Protein AF-A0A084XZZ7-F1 (afdb_monomer_lite)

pLDDT: mean 85.37, std 9.81, range [54.22, 97.06]

Secondary structure (DSSP, 8-state):
-HHHHHHHHHHHHHHHHGGGSTTHHHHHHHHHHHHHHHHHHHHHHHHTTSTT----HHHHHHHHHHHHHHHHHHHHHHHHHHHHHHHHHHHHB---TTHHHHHHHHHHHHHHTT-SSSPTT-----TTTTTPPPSS---HHHHHHHHHHHHHHHHHHHHHHHHHHB-TTS-HHHHHHHHHHHHHHHHHHHHHHHT-GGGTTTT--HHHHHHHHHHHHHHHHHTTS-HHHHHHHHHHHHHHHHHHHHHSPPPHHHHHHHHHHHTSS-HHHHHHHHHHHHHHHHHHHHHHHHHHT--

Foldseek 3Di:
DVLLQVQLQQLQVQLQVCQPPPVGNVVSNVVLLVVQLVVQVVVLVVCVVPPPDDRDVVSSVSSSNSSNNNSVCNSPCVVVVVVVVVVCLVQWFDPDPPLVLLVVLLVLLLLLLLALLDQQLAFQACCVVVVDDAQDDDDPVVLLQLSLLLLLLSLLLSLLSSVLGTDPNHPSLVVSVVSVVSSLVSNLVSCCPQQHVVCSCVSVDSSNVNSCVNSSVVSVVLSPDDSLSSLVSSLVSLVVSSVSSNNRDGDPVSVVSVVRNVVPPCPPSNVVSRVSRNCSSVSSNVVSVVSSVVD

Organism: NCBI:txid2954382

Radius of gyration: 21.71 Å; chains: 1; bounding box: 49×57×52 Å

InterPro domains:
  IPR006976 VanZ-LLP1 [PF04892] (2-75)

Structure (mmCIF, N/CA/C/O backbone):
data_AF-A0A084XZZ7-F1
#
_entry.id   AF-A0A084XZZ7-F1
#
loop_
_atom_site.group_PDB
_atom_site.id
_atom_site.type_symbol
_atom_site.label_atom_id
_atom_site.label_alt_id
_atom_site.label_comp_id
_atom_site.label_asym_id
_atom_site.label_entity_id
_atom_site.label_seq_id
_atom_site.pdbx_PDB_ins_code
_atom_site.Cartn_x
_atom_site.Cartn_y
_atom_site.Cartn_z
_atom_site.occupancy
_atom_site.B_iso_or_equiv
_atom_site.auth_seq_id
_atom_site.auth_comp_id
_atom_site.auth_asym_id
_atom_site.auth_atom_id
_atom_site.pdbx_PDB_model_num
ATOM 1 N N . MET A 1 1 ? -11.306 22.331 -5.092 1.00 54.22 1 MET A N 1
ATOM 2 C CA . MET A 1 1 ? -12.045 21.048 -4.963 1.00 54.22 1 MET A CA 1
ATOM 3 C C . MET A 1 1 ? -11.208 19.958 -4.294 1.00 54.22 1 MET A C 1
ATOM 5 O O . MET A 1 1 ? -11.654 19.444 -3.278 1.00 54.22 1 MET A O 1
ATOM 9 N N . VAL A 1 2 ? -9.995 19.649 -4.779 1.00 62.75 2 VAL A N 1
ATOM 10 C CA . VAL A 1 2 ? -9.092 18.636 -4.172 1.00 62.75 2 VAL A CA 1
ATOM 11 C C . VAL A 1 2 ? -8.848 18.880 -2.672 1.00 62.75 2 VAL A C 1
ATOM 13 O O . VAL A 1 2 ? -8.987 17.972 -1.859 1.00 62.75 2 VAL A O 1
ATOM 16 N N . ASN A 1 3 ? -8.608 20.139 -2.304 1.00 71.00 3 ASN A N 1
ATOM 17 C CA . ASN A 1 3 ? -8.386 20.590 -0.929 1.00 71.00 3 ASN A CA 1
ATOM 18 C C . ASN A 1 3 ? -9.556 20.302 0.033 1.00 71.00 3 ASN A C 1
ATOM 20 O O . ASN A 1 3 ? -9.339 19.913 1.176 1.00 71.00 3 ASN A O 1
ATOM 24 N N . VAL A 1 4 ? -10.805 20.374 -0.442 1.00 76.12 4 VAL A N 1
ATOM 25 C CA . VAL A 1 4 ? -11.975 20.026 0.384 1.00 76.12 4 VAL A CA 1
ATOM 26 C C . VAL A 1 4 ? -11.928 18.544 0.759 1.00 76.12 4 VAL A C 1
ATOM 28 O O . VAL A 1 4 ? -12.032 18.202 1.933 1.00 76.12 4 VAL A O 1
ATOM 31 N N . VAL A 1 5 ? -11.725 17.663 -0.227 1.00 80.25 5 VAL A N 1
ATOM 32 C CA . VAL A 1 5 ? -11.711 16.204 -0.028 1.00 80.25 5 VAL A CA 1
ATOM 33 C C . VAL A 1 5 ? -10.570 15.781 0.898 1.00 80.25 5 VAL A C 1
ATOM 35 O O . VAL A 1 5 ? -10.777 14.935 1.764 1.00 80.25 5 VAL A O 1
ATOM 38 N N . ALA A 1 6 ? -9.398 16.408 0.770 1.00 77.44 6 ALA A N 1
ATOM 39 C CA . ALA A 1 6 ? -8.239 16.117 1.610 1.00 77.44 6 ALA A CA 1
ATOM 40 C C . ALA A 1 6 ? -8.458 16.470 3.096 1.00 77.44 6 ALA A C 1
ATOM 42 O O . ALA A 1 6 ? -7.965 15.764 3.974 1.00 77.44 6 ALA A O 1
ATOM 43 N N . TYR A 1 7 ? -9.226 17.525 3.392 1.00 83.06 7 TYR A N 1
ATOM 44 C CA . TYR A 1 7 ? -9.443 18.004 4.765 1.00 83.06 7 TYR A CA 1
ATOM 45 C C . TYR A 1 7 ? -10.683 17.408 5.456 1.00 83.06 7 TYR A C 1
ATOM 47 O O . TYR A 1 7 ? -10.806 17.504 6.680 1.00 83.06 7 TYR A O 1
ATOM 55 N N . VAL A 1 8 ? -11.581 16.733 4.724 1.00 86.31 8 VAL A N 1
ATOM 56 C CA . VAL A 1 8 ? -12.728 16.011 5.318 1.00 86.31 8 VAL A CA 1
ATOM 57 C C . VAL A 1 8 ? -12.289 14.941 6.334 1.00 86.31 8 VAL A C 1
ATOM 59 O O . VAL A 1 8 ? -12.796 14.967 7.460 1.00 86.31 8 VAL A O 1
ATOM 62 N N . PRO A 1 9 ? -11.342 14.028 6.028 1.00 85.25 9 PRO A N 1
ATOM 63 C CA . PRO A 1 9 ? -10.863 13.046 7.003 1.00 85.25 9 PRO A CA 1
ATOM 64 C C . PRO A 1 9 ? -10.245 13.695 8.244 1.00 85.25 9 PRO A C 1
ATOM 66 O O . PRO A 1 9 ? -10.493 13.236 9.358 1.00 85.25 9 PRO A O 1
ATOM 69 N N . LEU A 1 10 ? -9.498 14.791 8.070 1.00 85.81 10 LEU A N 1
ATOM 70 C CA . LEU A 1 10 ? -8.881 15.525 9.175 1.00 85.81 10 LEU A CA 1
ATOM 71 C C . LEU A 1 10 ? -9.944 16.051 10.147 1.00 85.81 10 LEU A C 1
ATOM 73 O O . LEU A 1 10 ? -9.892 15.749 11.340 1.00 85.81 10 LEU A O 1
ATOM 77 N N . GLY A 1 11 ? -10.940 16.783 9.638 1.00 85.38 11 GLY A N 1
ATOM 78 C CA . GLY A 1 11 ? -12.026 17.317 10.462 1.00 85.38 11 GLY A CA 1
ATOM 79 C C . GLY A 1 11 ? -12.817 16.223 11.179 1.00 85.38 11 GLY A C 1
ATOM 80 O O . GLY A 1 11 ? -13.163 16.371 12.351 1.00 85.38 11 GLY A O 1
ATOM 81 N N . PHE A 1 12 ? -13.044 15.092 10.507 1.00 87.81 12 PHE A N 1
ATOM 82 C CA . PHE A 1 12 ? -13.712 13.929 11.089 1.00 87.81 12 PHE A CA 1
ATOM 83 C C . PHE A 1 12 ? -12.913 13.317 12.249 1.00 87.81 12 PHE A C 1
ATOM 85 O O . PHE A 1 12 ? -13.459 13.118 13.338 1.00 87.81 12 PHE A O 1
ATOM 92 N N . LEU A 1 13 ? -11.622 13.041 12.041 1.00 87.38 13 LEU A N 1
ATOM 93 C CA . LEU A 1 13 ? -10.761 12.389 13.030 1.00 87.38 13 LEU A CA 1
ATOM 94 C C . LEU A 1 13 ? -10.510 13.278 14.251 1.00 87.38 13 LEU A C 1
ATOM 96 O O . LEU A 1 13 ? -10.664 12.809 15.379 1.00 87.38 13 LEU A O 1
ATOM 100 N N . VAL A 1 14 ? -10.202 14.563 14.046 1.00 87.31 14 VAL A N 1
ATOM 101 C CA . VAL A 1 14 ? -9.978 15.519 15.145 1.00 87.31 14 VAL A CA 1
ATOM 102 C C . VAL A 1 14 ? -11.250 15.684 15.978 1.00 87.31 14 VAL A C 1
ATOM 104 O O . VAL A 1 14 ? -11.202 15.592 17.207 1.00 87.31 14 VAL A O 1
ATOM 107 N N . ALA A 1 15 ? -12.410 15.838 15.329 1.00 87.56 15 ALA A N 1
ATOM 108 C CA . ALA A 1 15 ? -13.685 15.941 16.033 1.00 87.56 15 ALA A CA 1
ATOM 109 C C . ALA A 1 15 ? -14.023 14.670 16.824 1.00 87.56 15 ALA A C 1
ATOM 111 O O . ALA A 1 15 ? -14.689 14.769 17.849 1.00 87.56 15 ALA A O 1
ATOM 112 N N . LEU A 1 16 ? -13.577 13.483 16.387 1.00 85.75 16 LEU A N 1
ATOM 113 C CA . LEU A 1 16 ? -13.777 12.216 17.105 1.00 85.75 16 LEU A CA 1
ATOM 114 C C . LEU A 1 16 ? -12.813 12.036 18.275 1.00 85.75 16 LEU A C 1
ATOM 116 O O . LEU A 1 16 ? -13.256 11.643 19.358 1.00 85.75 16 LEU A O 1
ATOM 120 N N . ALA A 1 17 ? -11.537 12.371 18.083 1.00 86.12 17 ALA A N 1
ATOM 121 C CA . ALA A 1 17 ? -10.510 12.312 19.119 1.00 86.12 17 ALA A CA 1
ATOM 122 C C . ALA A 1 17 ? -10.861 13.212 20.315 1.00 86.12 17 ALA A C 1
ATOM 124 O O . ALA A 1 17 ? -10.702 12.822 21.471 1.00 86.12 17 ALA A O 1
ATOM 125 N N . LEU A 1 18 ? -11.429 14.388 20.040 1.00 87.12 18 LEU A N 1
ATOM 126 C CA . LEU A 1 18 ? -11.741 15.399 21.049 1.00 87.12 18 LEU A CA 1
ATOM 127 C C . LEU A 1 18 ? -13.142 15.267 21.670 1.00 87.12 18 LEU A C 1
ATOM 129 O O . LEU A 1 18 ? -13.528 16.096 22.491 1.00 87.12 18 LEU A O 1
ATOM 133 N N . ARG A 1 19 ? -13.912 14.211 21.358 1.00 83.62 19 ARG A N 1
ATOM 134 C CA . ARG A 1 19 ? -15.288 14.027 21.886 1.00 83.62 19 ARG A CA 1
ATOM 135 C C . ARG A 1 19 ? -15.385 13.921 23.401 1.00 83.62 19 ARG A C 1
ATOM 137 O O . ARG A 1 19 ? -16.488 14.038 23.931 1.00 83.62 19 ARG A O 1
ATOM 144 N N . ARG A 1 20 ? -14.269 13.633 24.075 1.00 83.44 20 ARG A N 1
ATOM 145 C CA . ARG A 1 20 ? -14.191 13.510 25.536 1.00 83.44 20 ARG A CA 1
ATOM 146 C C . ARG A 1 20 ? -13.976 14.852 26.246 1.00 83.44 20 ARG A C 1
ATOM 148 O O . ARG A 1 20 ? -13.974 14.868 27.471 1.00 83.44 20 ARG A O 1
ATOM 155 N N . LEU A 1 21 ? -13.803 15.955 25.512 1.00 84.88 21 LEU A N 1
ATOM 156 C CA . LEU A 1 21 ? -13.688 17.286 26.107 1.00 84.88 21 LEU A CA 1
ATOM 157 C C . LEU A 1 21 ? -14.987 17.703 26.828 1.00 84.88 21 LEU A C 1
ATOM 159 O O . LEU A 1 21 ? -16.081 17.285 26.426 1.00 84.88 21 LEU A O 1
ATOM 163 N N . PRO A 1 22 ? -14.898 18.576 27.852 1.00 79.69 22 PRO A N 1
ATOM 164 C CA . PRO A 1 22 ? -16.067 19.235 28.432 1.00 79.69 22 PRO A CA 1
ATOM 165 C C . PRO A 1 22 ? -16.912 19.890 27.326 1.00 79.69 22 PRO A C 1
ATOM 167 O O . PRO A 1 22 ? -16.367 20.535 26.434 1.00 79.69 22 PRO A O 1
ATOM 170 N N . GLY A 1 23 ? -18.233 19.674 27.329 1.00 78.19 23 GLY A N 1
ATOM 171 C CA . GLY A 1 23 ? -19.140 20.098 26.242 1.00 78.19 23 GLY A CA 1
ATOM 172 C C . GLY A 1 23 ? -19.329 19.077 25.101 1.00 78.19 23 GLY A C 1
ATOM 173 O O . GLY A 1 23 ? -20.152 19.282 24.200 1.00 78.19 23 GLY A O 1
ATOM 174 N N . GLY A 1 24 ? -18.636 17.937 25.164 1.00 84.31 24 GLY A N 1
ATOM 175 C CA . GLY A 1 24 ? -18.873 16.757 24.338 1.00 84.31 24 GLY A CA 1
ATOM 176 C C . GLY A 1 24 ? -18.702 17.001 22.838 1.00 84.31 24 GLY A C 1
ATOM 177 O O . GLY A 1 24 ? -17.682 17.485 22.360 1.00 84.31 24 GLY A O 1
ATOM 178 N N . ARG A 1 25 ? -19.715 16.623 22.053 1.00 83.06 25 ARG A N 1
ATOM 179 C CA . ARG A 1 25 ? -19.663 16.681 20.580 1.00 83.06 25 ARG A CA 1
ATOM 180 C C . ARG A 1 25 ? -19.589 18.105 20.014 1.00 83.06 25 ARG A C 1
ATOM 182 O O . ARG A 1 25 ? -19.003 18.296 18.953 1.00 83.06 25 ARG A O 1
ATOM 189 N N . TRP A 1 26 ? -20.174 19.086 20.700 1.00 84.81 26 TRP A N 1
ATOM 190 C CA . TRP A 1 26 ? -20.217 20.472 20.225 1.00 84.81 26 TRP A CA 1
ATOM 191 C C . TRP A 1 26 ? -18.855 21.144 20.344 1.00 84.81 26 TRP A C 1
ATOM 193 O O . TRP A 1 26 ? -18.350 21.680 19.361 1.00 84.81 26 TRP A O 1
ATOM 203 N N . THR A 1 27 ? -18.223 21.038 21.513 1.00 86.31 27 THR A N 1
ATOM 204 C CA . THR A 1 27 ? -16.875 21.572 21.728 1.00 86.31 27 THR A CA 1
ATOM 205 C C . THR A 1 27 ? -15.856 20.867 20.843 1.00 86.31 27 THR A C 1
ATOM 207 O O . THR A 1 27 ? -15.061 21.541 20.200 1.00 86.31 27 THR A O 1
ATOM 210 N N . ALA A 1 28 ? -15.947 19.545 20.683 1.00 84.69 28 ALA A N 1
ATOM 211 C CA . ALA A 1 28 ? -15.080 18.806 19.766 1.00 84.69 28 ALA A CA 1
ATOM 212 C C . ALA A 1 28 ? -15.195 19.278 18.301 1.00 84.69 28 ALA A C 1
ATOM 214 O O . ALA A 1 28 ? -14.186 19.381 17.609 1.00 84.69 28 ALA A O 1
ATOM 215 N N . THR A 1 29 ? -16.406 19.608 17.838 1.00 85.19 29 THR A N 1
ATOM 216 C CA . THR A 1 29 ? -16.644 20.113 16.471 1.00 85.19 29 THR A CA 1
ATOM 217 C C . THR A 1 29 ? -16.061 21.514 16.287 1.00 85.19 29 THR A C 1
ATOM 219 O O . THR A 1 29 ? -15.384 21.772 15.294 1.00 85.19 29 THR A O 1
ATOM 222 N N . LEU A 1 30 ? -16.280 22.408 17.257 1.00 87.56 30 LEU A N 1
ATOM 223 C CA . LEU A 1 30 ? -15.748 23.773 17.226 1.00 87.56 30 LEU A CA 1
ATOM 224 C C . LEU A 1 30 ? -14.218 23.791 17.286 1.00 87.56 30 LEU A C 1
ATOM 226 O O . LEU A 1 30 ? -13.582 24.518 16.527 1.00 87.56 30 LEU A O 1
ATOM 230 N N . VAL A 1 31 ? -13.620 22.956 18.138 1.00 87.31 31 VAL A N 1
ATOM 231 C CA . VAL A 1 31 ? -12.161 22.837 18.230 1.00 87.31 31 VAL A CA 1
ATOM 232 C C . VAL A 1 31 ? -11.586 22.217 16.956 1.00 87.31 31 VAL A C 1
ATOM 234 O O . VAL A 1 31 ? -10.566 22.695 16.474 1.00 87.31 31 VAL A O 1
ATOM 237 N N . ALA A 1 32 ? -12.243 21.219 16.356 1.00 86.69 32 ALA A N 1
ATOM 238 C CA . ALA A 1 32 ? -11.804 20.652 15.079 1.00 86.69 32 ALA A CA 1
ATOM 239 C C . ALA A 1 32 ? -11.813 21.688 13.945 1.00 86.69 32 ALA A C 1
ATOM 241 O O . ALA A 1 32 ? -10.846 21.776 13.192 1.00 86.69 32 ALA A O 1
ATOM 242 N N . LEU A 1 33 ? -12.867 22.505 13.859 1.00 88.25 33 LEU A N 1
ATOM 243 C CA . LEU A 1 33 ? -12.958 23.628 12.922 1.00 88.25 33 LEU A CA 1
ATOM 244 C C . LEU A 1 33 ? -11.834 24.643 13.138 1.00 88.25 33 LEU A C 1
ATOM 246 O O . LEU A 1 33 ? -11.150 25.023 12.188 1.00 88.25 33 LEU A O 1
ATOM 250 N N . LEU A 1 34 ? -11.617 25.047 14.390 1.00 89.56 34 LEU A N 1
ATOM 251 C CA . LEU A 1 34 ? -10.579 26.006 14.750 1.00 89.56 34 LEU A CA 1
ATOM 252 C C . LEU A 1 34 ? -9.184 25.467 14.405 1.00 89.56 34 LEU A C 1
ATOM 254 O O . LEU A 1 34 ? -8.426 26.150 13.727 1.00 89.56 34 LEU A O 1
ATOM 258 N N . LEU A 1 35 ? -8.876 24.219 14.765 1.00 88.50 35 LEU A N 1
ATOM 259 C CA . LEU A 1 35 ? -7.597 23.582 14.440 1.00 88.50 35 LEU A CA 1
ATOM 260 C C . LEU A 1 35 ? -7.389 23.398 12.932 1.00 88.50 35 LEU A C 1
ATOM 262 O O . LEU A 1 35 ? -6.304 23.692 12.440 1.00 88.50 35 LEU A O 1
ATOM 266 N N . GLY A 1 36 ? -8.403 22.953 12.183 1.00 84.69 36 GLY A N 1
ATOM 267 C CA . GLY A 1 36 ? -8.279 22.789 10.731 1.00 84.69 36 GLY A CA 1
ATOM 268 C C . GLY A 1 36 ? -8.121 24.121 9.996 1.00 84.69 36 GLY A C 1
ATOM 269 O O . GLY A 1 36 ? -7.308 24.221 9.078 1.00 84.69 36 GLY A O 1
ATOM 270 N N . SER A 1 37 ? -8.829 25.165 10.442 1.00 83.75 37 SER A N 1
ATOM 271 C CA . SER A 1 37 ? -8.678 26.523 9.901 1.00 83.75 37 SER A CA 1
ATOM 272 C C . SER A 1 37 ? -7.304 27.126 10.219 1.00 83.75 37 SER A C 1
ATOM 274 O O . SER A 1 37 ? -6.657 27.658 9.321 1.00 83.75 37 SER A O 1
ATOM 276 N N . LEU A 1 38 ? -6.805 26.958 11.451 1.00 88.00 38 LEU A N 1
ATOM 277 C CA . LEU A 1 38 ? -5.456 27.364 11.856 1.00 88.00 38 LEU A CA 1
ATOM 278 C C . LEU A 1 38 ? -4.373 26.624 11.074 1.00 88.00 38 LEU A C 1
ATOM 280 O O . LEU A 1 38 ? -3.425 27.251 10.614 1.00 88.00 38 LEU A O 1
ATOM 284 N N . LEU A 1 39 ? -4.519 25.309 10.890 1.00 84.06 39 LEU A N 1
ATOM 285 C CA . LEU A 1 39 ? -3.595 24.516 10.083 1.00 84.06 39 LEU A CA 1
ATOM 286 C C . LEU A 1 39 ? -3.577 25.011 8.636 1.00 84.06 39 LEU A C 1
ATOM 288 O O . LEU A 1 39 ? -2.510 25.145 8.044 1.00 84.06 39 LEU A O 1
ATOM 292 N N . SER A 1 40 ? -4.748 25.304 8.071 1.00 83.25 40 SER A N 1
ATOM 293 C CA . SER A 1 40 ? -4.827 25.855 6.725 1.00 83.25 40 SER A CA 1
ATOM 294 C C . SER A 1 40 ? -4.191 27.242 6.631 1.00 83.25 40 SER A C 1
ATOM 296 O O . SER A 1 40 ? -3.503 27.510 5.655 1.00 83.25 40 SER A O 1
ATOM 298 N N . LEU A 1 41 ? -4.378 28.103 7.633 1.00 83.06 41 LEU A N 1
ATOM 299 C CA . LEU A 1 41 ? -3.757 29.427 7.681 1.00 83.06 41 LEU A CA 1
ATOM 300 C C . LEU A 1 41 ? -2.234 29.324 7.824 1.00 83.06 41 LEU A C 1
ATOM 302 O O . LEU A 1 41 ? -1.507 30.040 7.144 1.00 83.06 41 LEU A O 1
ATOM 306 N N . ALA A 1 42 ? -1.743 28.401 8.653 1.00 84.06 42 ALA A N 1
ATOM 307 C CA . ALA A 1 42 ? -0.317 28.134 8.807 1.00 84.06 42 ALA A CA 1
ATOM 308 C C . ALA A 1 42 ? 0.311 27.609 7.506 1.00 84.06 42 ALA A C 1
ATOM 310 O O . ALA A 1 42 ? 1.389 28.059 7.125 1.00 84.06 42 ALA A O 1
ATOM 311 N N . MET A 1 43 ? -0.376 26.703 6.801 1.00 80.50 43 MET A N 1
ATOM 312 C CA . MET A 1 43 ? 0.048 26.220 5.482 1.00 80.50 43 MET A CA 1
ATOM 313 C C . MET A 1 43 ? 0.110 27.357 4.460 1.00 80.50 43 MET A C 1
ATOM 315 O O . MET A 1 43 ? 1.106 27.475 3.754 1.00 80.50 43 MET A O 1
ATOM 319 N N . GLU A 1 44 ? -0.907 28.218 4.423 1.00 82.19 44 GLU A N 1
ATOM 320 C CA . GLU A 1 44 ? -0.949 29.389 3.542 1.00 82.19 44 GLU A CA 1
ATOM 321 C C . GLU A 1 44 ? 0.195 30.368 3.842 1.00 82.19 44 GLU A C 1
ATOM 323 O O . GLU A 1 44 ? 0.893 30.842 2.945 1.00 82.19 44 GLU A O 1
ATOM 328 N N . PHE A 1 45 ? 0.441 30.618 5.131 1.00 81.12 45 PHE A N 1
ATOM 329 C CA . PHE A 1 45 ? 1.511 31.490 5.596 1.00 81.12 45 PHE A CA 1
ATOM 330 C C . PHE A 1 45 ? 2.894 30.944 5.231 1.00 81.12 45 PHE A C 1
ATOM 332 O O . PHE A 1 45 ? 3.738 31.699 4.762 1.00 81.12 45 PHE A O 1
ATOM 339 N N . LEU A 1 46 ? 3.126 29.639 5.402 1.00 79.00 46 LEU A N 1
ATOM 340 C CA . LEU A 1 46 ? 4.372 28.980 4.996 1.00 79.00 46 LEU A CA 1
ATOM 341 C C . LEU A 1 46 ? 4.559 29.004 3.475 1.00 79.00 46 LEU A C 1
ATOM 343 O O . LEU A 1 46 ? 5.680 29.179 3.002 1.00 79.00 46 LEU A O 1
ATOM 347 N N . GLN A 1 47 ? 3.475 28.879 2.703 1.00 75.00 47 GLN A N 1
ATOM 348 C CA . GLN A 1 47 ? 3.537 28.936 1.243 1.00 75.00 47 GLN A CA 1
ATOM 349 C C . GLN A 1 47 ? 3.934 30.317 0.706 1.00 75.00 47 GLN A C 1
ATOM 351 O O . GLN A 1 47 ? 4.558 30.366 -0.349 1.00 75.00 47 GLN A O 1
ATOM 356 N N . ASN A 1 48 ? 3.704 31.410 1.446 1.00 75.50 48 ASN A N 1
ATOM 357 C CA . ASN A 1 48 ? 4.222 32.738 1.077 1.00 75.50 48 ASN A CA 1
ATOM 358 C C . ASN A 1 48 ? 5.758 32.808 1.030 1.00 75.50 48 ASN A C 1
ATOM 360 O O . ASN A 1 48 ? 6.309 33.702 0.393 1.00 75.50 48 ASN A O 1
ATOM 364 N N . TRP A 1 49 ? 6.454 31.880 1.692 1.00 75.56 49 TRP A N 1
ATOM 365 C CA . TRP A 1 49 ? 7.917 31.799 1.673 1.00 75.56 49 TRP A CA 1
ATOM 366 C C . TRP A 1 49 ? 8.452 30.909 0.542 1.00 75.56 49 TRP A C 1
ATOM 368 O O . TRP A 1 49 ? 9.667 30.774 0.395 1.00 75.56 49 TRP A O 1
ATOM 378 N N . LEU A 1 50 ? 7.575 30.299 -0.267 1.00 69.12 50 LEU A N 1
ATOM 379 C CA . LEU A 1 50 ? 7.961 29.506 -1.433 1.00 69.12 50 LEU A CA 1
ATOM 380 C C . LEU A 1 50 ? 7.977 30.397 -2.689 1.00 69.12 50 LEU A C 1
ATOM 382 O O . LEU A 1 50 ? 6.920 30.873 -3.099 1.00 69.12 50 LEU A O 1
ATOM 386 N N . PRO A 1 51 ? 9.131 30.561 -3.370 1.00 57.94 51 PRO A N 1
ATOM 387 C CA . PRO A 1 51 ? 9.288 31.484 -4.505 1.00 57.94 51 PRO A CA 1
ATOM 388 C C . PRO A 1 51 ? 8.354 31.237 -5.703 1.00 57.94 51 PRO A C 1
ATOM 390 O O . PRO A 1 51 ? 8.253 32.085 -6.583 1.00 57.94 51 PRO A O 1
ATOM 393 N N . ALA A 1 52 ? 7.705 30.068 -5.765 1.00 59.00 52 ALA A N 1
ATOM 394 C CA . ALA A 1 52 ? 6.938 29.588 -6.913 1.00 59.00 52 ALA A CA 1
ATOM 395 C C . ALA A 1 52 ? 5.426 29.413 -6.649 1.00 59.00 52 ALA A C 1
ATOM 397 O O . ALA A 1 52 ? 4.727 28.876 -7.511 1.00 59.00 52 ALA A O 1
ATOM 398 N N . ARG A 1 53 ? 4.893 29.826 -5.485 1.00 60.38 53 ARG A N 1
ATOM 399 C CA . ARG A 1 53 ? 3.450 29.724 -5.189 1.00 60.38 53 ARG A CA 1
ATOM 400 C C . ARG A 1 53 ? 2.828 31.059 -4.799 1.00 60.38 53 ARG A C 1
ATOM 402 O O . ARG A 1 53 ? 3.343 31.780 -3.957 1.00 60.38 53 ARG A O 1
ATOM 409 N N . VAL A 1 54 ? 1.668 31.332 -5.394 1.00 57.50 54 VAL A N 1
ATOM 410 C CA . VAL A 1 54 ? 0.771 32.418 -4.993 1.00 57.50 54 VAL A CA 1
ATOM 411 C C 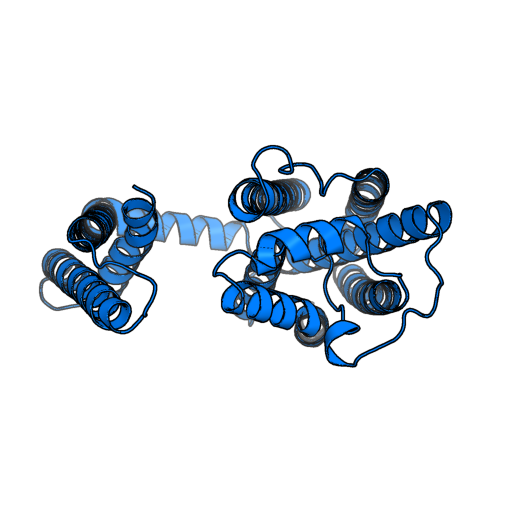. VAL A 1 54 ? -0.205 31.849 -3.975 1.00 57.50 54 VAL A C 1
ATOM 413 O O . VAL A 1 54 ? -0.899 30.875 -4.274 1.00 57.50 54 VAL A O 1
ATOM 416 N N . SER A 1 55 ? -0.244 32.446 -2.788 1.00 61.38 55 SER A N 1
ATOM 417 C CA . SER A 1 55 ? -1.254 32.135 -1.784 1.00 61.38 55 SER A CA 1
ATOM 418 C C . SER A 1 55 ? -2.656 32.482 -2.300 1.00 61.38 55 SER A C 1
ATOM 420 O O . SER A 1 55 ? -2.874 33.511 -2.943 1.00 61.38 55 SER A O 1
ATOM 422 N N . SER A 1 56 ? -3.622 31.605 -2.056 1.00 69.88 56 SER A N 1
ATOM 423 C CA . SER A 1 56 ? -5.004 31.730 -2.485 1.00 69.88 56 SER A CA 1
ATOM 424 C C . SER A 1 56 ? -5.958 31.581 -1.306 1.00 69.88 56 SER A C 1
ATOM 426 O O . SER A 1 56 ? -6.078 30.525 -0.687 1.00 69.88 56 SER A O 1
ATOM 428 N N . ASN A 1 57 ? -6.770 32.613 -1.069 1.00 75.06 57 ASN A N 1
ATOM 429 C CA . ASN A 1 57 ? -7.871 32.566 -0.099 1.00 75.06 57 ASN A CA 1
ATOM 430 C C . ASN A 1 57 ? -8.863 31.417 -0.377 1.00 75.06 57 ASN A C 1
ATOM 432 O O . ASN A 1 57 ? -9.567 30.972 0.531 1.00 75.06 57 ASN A O 1
ATOM 436 N N . LEU A 1 58 ? -8.920 30.914 -1.618 1.00 77.44 58 LEU A N 1
ATOM 437 C CA . LEU A 1 58 ? -9.743 29.757 -1.975 1.00 77.44 58 LEU A CA 1
ATOM 438 C C . LEU A 1 58 ? -9.258 28.468 -1.309 1.00 77.44 58 LEU A C 1
ATOM 440 O O . LEU A 1 58 ? -10.098 27.633 -0.976 1.00 77.44 58 LEU A O 1
ATOM 444 N N . ASP A 1 59 ? -7.954 28.305 -1.081 1.00 76.06 59 ASP A N 1
ATOM 445 C CA . ASP A 1 59 ? -7.405 27.117 -0.423 1.00 76.06 59 ASP A CA 1
ATOM 446 C C . ASP A 1 59 ? -7.742 27.123 1.066 1.00 76.06 59 ASP A C 1
ATOM 448 O O . ASP A 1 59 ? -8.256 26.126 1.581 1.00 76.06 59 ASP A O 1
ATOM 452 N N . LEU A 1 60 ? -7.618 28.286 1.714 1.00 79.81 60 LEU A N 1
ATOM 453 C CA . LEU A 1 60 ? -8.067 28.501 3.090 1.00 79.81 60 LEU A CA 1
ATOM 454 C C . LEU A 1 60 ? -9.551 28.152 3.279 1.00 79.81 60 LEU A C 1
ATOM 456 O O . LEU A 1 60 ? -9.916 27.400 4.192 1.00 79.81 60 LEU A O 1
ATOM 460 N N . VAL A 1 61 ? -10.414 28.668 2.399 1.00 84.12 61 VAL A N 1
ATOM 461 C CA . VAL A 1 61 ? -11.858 28.398 2.446 1.00 84.12 61 VAL A CA 1
ATOM 462 C C . VAL A 1 61 ? -12.140 26.921 2.169 1.00 84.12 61 VAL A C 1
ATOM 464 O O . VAL A 1 61 ? -12.885 26.297 2.924 1.00 84.12 61 VAL A O 1
ATOM 467 N N . CYS A 1 62 ? -11.523 26.326 1.144 1.00 84.56 62 CYS A N 1
ATOM 468 C CA . CYS A 1 62 ? -11.726 24.916 0.801 1.00 84.56 62 CYS A CA 1
ATOM 469 C C . CYS A 1 62 ? -11.328 23.974 1.946 1.00 84.56 62 CYS A C 1
ATOM 471 O O . CYS A 1 62 ? -12.092 23.068 2.282 1.00 84.56 62 CYS A O 1
ATOM 473 N N . ASN A 1 63 ? -10.171 24.193 2.569 1.00 86.31 63 ASN A N 1
ATOM 474 C CA . ASN A 1 63 ? -9.678 23.378 3.681 1.00 86.31 63 ASN A CA 1
ATOM 475 C C . ASN A 1 63 ? -10.574 23.510 4.918 1.00 86.31 63 ASN A C 1
ATOM 477 O O . ASN A 1 63 ? -10.900 22.517 5.577 1.00 86.31 63 ASN A O 1
ATOM 481 N N . THR A 1 64 ? -11.032 24.732 5.206 1.00 86.56 64 THR A N 1
ATOM 482 C CA . THR A 1 64 ? -11.950 25.004 6.321 1.00 86.56 64 THR A CA 1
ATOM 483 C C . THR A 1 64 ? -13.308 24.338 6.091 1.00 86.56 64 THR A C 1
ATOM 485 O O . THR A 1 64 ? -13.825 23.674 6.989 1.00 86.56 64 THR A O 1
ATOM 488 N N . VAL A 1 65 ? -13.862 24.431 4.877 1.00 88.75 65 VAL A N 1
ATOM 489 C CA . VAL A 1 65 ? -15.114 23.755 4.494 1.00 88.75 65 VAL A CA 1
ATOM 490 C C . VAL A 1 65 ? -14.963 22.234 4.558 1.00 88.75 65 VAL A C 1
ATOM 492 O O . VAL A 1 65 ? -15.835 21.562 5.106 1.00 88.75 65 VAL A O 1
ATOM 495 N N . GLY A 1 66 ? -13.851 21.679 4.067 1.00 86.94 66 GLY A N 1
ATOM 496 C CA . GLY A 1 66 ? -13.556 20.248 4.178 1.00 86.94 66 GLY A CA 1
ATOM 497 C C . GLY A 1 66 ? -13.529 19.790 5.636 1.00 86.94 66 GLY A C 1
ATOM 498 O O . GLY A 1 66 ? -14.243 18.861 6.015 1.00 86.94 66 GLY A O 1
ATOM 499 N N . THR A 1 67 ? -12.800 20.520 6.482 1.00 89.75 67 THR A N 1
ATOM 500 C CA . THR A 1 67 ? -12.751 20.279 7.931 1.00 89.75 67 THR A CA 1
ATOM 501 C C . THR A 1 67 ? -14.151 20.337 8.555 1.00 89.75 67 THR A C 1
ATOM 503 O O . THR A 1 67 ? -14.512 19.460 9.341 1.00 89.75 67 THR A O 1
ATOM 506 N N . ALA A 1 68 ? -14.970 21.324 8.176 1.00 89.38 68 ALA A N 1
ATOM 507 C CA . ALA A 1 68 ? -16.340 21.480 8.662 1.00 89.38 68 ALA A CA 1
ATOM 508 C C . ALA A 1 68 ? -17.215 20.273 8.321 1.00 89.38 68 ALA A C 1
ATOM 510 O O . ALA A 1 68 ? -17.871 19.713 9.201 1.00 89.38 68 ALA A O 1
ATOM 511 N N . ILE A 1 69 ? -17.187 19.837 7.060 1.00 91.19 69 ILE A N 1
ATOM 512 C CA . ILE A 1 69 ? -17.929 18.665 6.588 1.00 91.19 69 ILE A CA 1
ATOM 513 C C . ILE A 1 69 ? -17.508 17.425 7.385 1.00 91.19 69 ILE A C 1
ATOM 515 O O . ILE A 1 69 ? -18.363 16.714 7.917 1.00 91.19 69 ILE A O 1
ATOM 519 N N . GLY A 1 70 ? -16.200 17.197 7.540 1.00 88.94 70 GLY A N 1
ATOM 520 C CA . GLY A 1 70 ? -15.664 16.100 8.345 1.00 88.94 70 GLY A CA 1
ATOM 521 C C . GLY A 1 70 ? -16.168 16.115 9.787 1.00 88.94 70 GLY A C 1
ATOM 522 O O . GLY A 1 70 ? -16.668 15.106 10.295 1.00 88.94 70 GLY A O 1
ATOM 523 N N . ALA A 1 71 ? -16.106 17.279 10.433 1.00 90.06 71 ALA A N 1
ATOM 524 C CA . ALA A 1 71 ? -16.541 17.455 11.812 1.00 90.06 71 ALA A CA 1
ATOM 525 C C . ALA A 1 71 ? -18.061 17.241 11.977 1.00 90.06 71 ALA A C 1
ATOM 527 O O . ALA A 1 71 ? -18.496 16.599 12.934 1.00 90.06 71 ALA A O 1
ATOM 528 N N . VAL A 1 72 ? -18.883 17.677 11.014 1.00 92.00 72 VAL A N 1
ATOM 529 C CA . VAL A 1 72 ? -20.340 17.430 11.004 1.00 92.00 72 VAL A CA 1
ATOM 530 C C . VAL A 1 72 ? -20.662 15.940 10.830 1.00 92.00 72 VAL A C 1
ATOM 532 O O . VAL A 1 72 ? -21.555 15.406 11.503 1.00 92.00 72 VAL A O 1
ATOM 535 N N . ILE A 1 73 ? -19.922 15.225 9.979 1.00 90.50 73 ILE A N 1
ATOM 536 C CA . ILE A 1 73 ? -20.062 13.766 9.833 1.00 90.50 73 ILE A CA 1
ATOM 537 C C . ILE A 1 73 ? -19.701 13.068 11.155 1.00 90.50 73 ILE A C 1
ATOM 539 O O . ILE A 1 73 ? -20.428 12.180 11.613 1.00 90.50 73 ILE A O 1
ATOM 543 N N . ALA A 1 74 ? -18.627 13.499 11.820 1.00 88.31 74 ALA A N 1
ATOM 544 C CA . ALA A 1 74 ? -18.219 12.990 13.131 1.00 88.31 74 ALA A CA 1
ATOM 545 C C . ALA A 1 74 ? -19.275 13.250 14.219 1.00 88.31 74 ALA A C 1
ATOM 547 O O . ALA A 1 74 ? -19.595 12.350 15.009 1.00 88.31 74 ALA A O 1
ATOM 548 N N . PHE A 1 75 ? -19.853 14.453 14.233 1.00 86.75 75 PHE A N 1
ATOM 549 C CA . PHE A 1 75 ? -20.902 14.862 15.164 1.00 86.75 75 PHE A CA 1
ATOM 550 C C . PHE A 1 75 ? -22.169 14.010 15.016 1.00 86.75 75 PHE A C 1
ATOM 552 O O . PHE A 1 75 ? -22.732 13.554 16.015 1.00 86.75 75 PHE A O 1
ATOM 559 N N . SER A 1 76 ? -22.606 13.783 13.773 1.00 90.75 76 SER A N 1
ATOM 560 C CA . SER A 1 76 ? -23.865 13.099 13.457 1.00 90.75 76 SER A CA 1
ATOM 561 C C . SER A 1 76 ? -23.746 11.575 13.497 1.00 90.75 76 SER A C 1
ATOM 563 O O . SER A 1 76 ? -24.557 10.908 14.137 1.00 90.75 76 SER A O 1
ATOM 565 N N . ARG A 1 77 ? -22.726 11.00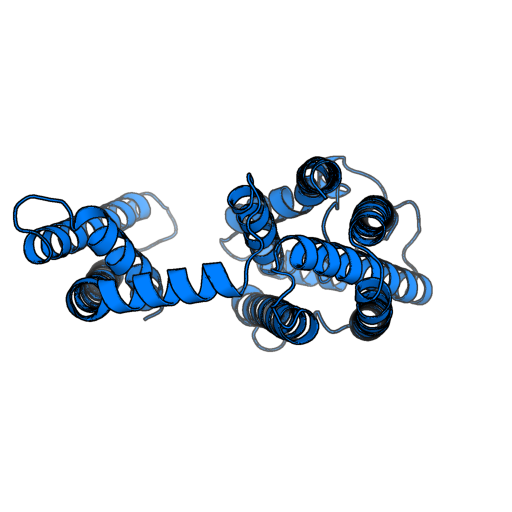6 12.843 1.00 88.94 77 ARG A N 1
ATOM 566 C CA . ARG A 1 77 ? -22.598 9.555 12.611 1.00 88.94 77 ARG A CA 1
ATOM 567 C C . ARG A 1 77 ? -21.328 8.937 13.183 1.00 88.94 77 ARG A C 1
ATOM 569 O O . ARG A 1 77 ? -21.186 7.717 13.145 1.00 88.94 77 ARG A O 1
ATOM 576 N N . GLY A 1 78 ? -20.430 9.723 13.779 1.00 84.38 78 GLY A N 1
ATOM 577 C CA . GLY A 1 78 ? -19.107 9.240 14.186 1.00 84.38 78 GLY A CA 1
ATOM 578 C C . GLY A 1 78 ? -19.124 8.031 15.129 1.00 84.38 78 GLY A C 1
ATOM 579 O O . GLY A 1 78 ? -18.293 7.148 14.979 1.00 84.38 78 GLY A O 1
ATOM 580 N N . ARG A 1 79 ? -20.105 7.917 16.044 1.00 84.31 79 ARG A N 1
ATOM 581 C CA . ARG A 1 79 ? -20.202 6.755 16.957 1.00 84.31 79 ARG A CA 1
ATOM 582 C C . ARG A 1 79 ? -20.595 5.476 16.214 1.00 84.31 79 ARG A C 1
ATOM 584 O O . ARG A 1 79 ? -20.045 4.419 16.494 1.00 84.31 79 ARG A O 1
ATOM 591 N N . GLN A 1 80 ? -21.536 5.576 15.275 1.00 87.88 80 GLN A N 1
ATOM 592 C CA . GLN A 1 80 ? -21.974 4.445 14.458 1.00 87.88 80 GLN A CA 1
ATOM 593 C C . GLN A 1 80 ? -20.867 4.001 13.500 1.00 87.88 80 GLN A C 1
ATOM 595 O O . GLN A 1 80 ? -20.655 2.804 13.339 1.00 87.88 80 GLN A O 1
ATOM 600 N N . ILE A 1 81 ? -20.149 4.958 12.905 1.00 86.31 81 ILE A N 1
ATOM 601 C CA . ILE A 1 81 ? -19.005 4.681 12.030 1.00 86.31 81 ILE A CA 1
ATOM 602 C C . ILE A 1 81 ? -17.897 3.979 12.821 1.00 86.31 81 ILE A C 1
ATOM 604 O O . ILE A 1 81 ? -17.480 2.904 12.415 1.00 86.31 81 ILE A O 1
ATOM 608 N N . PHE A 1 82 ? -17.490 4.507 13.981 1.00 84.19 82 PHE A N 1
ATOM 609 C CA . PHE A 1 82 ? -16.478 3.860 14.827 1.00 84.19 82 PHE A CA 1
ATOM 610 C C . PHE A 1 82 ? -16.890 2.455 15.272 1.00 84.19 82 PHE A C 1
ATOM 612 O O . PHE A 1 82 ? -16.065 1.547 15.242 1.00 84.19 82 PHE A O 1
ATOM 619 N N . ARG A 1 83 ? -18.162 2.255 15.646 1.00 87.56 83 ARG A N 1
ATOM 620 C CA . ARG A 1 83 ? -18.656 0.923 16.014 1.00 87.56 83 ARG A CA 1
ATOM 621 C C . ARG A 1 83 ? -18.568 -0.048 14.837 1.00 87.56 83 ARG A C 1
ATOM 623 O O . ARG A 1 83 ? -18.037 -1.133 15.010 1.00 87.56 83 ARG A O 1
ATOM 630 N N . ARG A 1 84 ? -19.012 0.364 13.643 1.00 88.56 84 ARG A N 1
ATOM 631 C CA . ARG A 1 84 ? -18.901 -0.450 12.422 1.00 88.56 84 ARG A CA 1
ATOM 632 C C . ARG A 1 84 ? -17.454 -0.755 12.052 1.00 88.56 84 ARG A C 1
ATOM 634 O O . ARG A 1 84 ? -17.168 -1.876 11.664 1.00 88.56 84 ARG A O 1
ATOM 641 N N . ILE A 1 85 ? -16.549 0.216 12.174 1.00 87.06 85 ILE A N 1
ATOM 642 C CA . ILE A 1 85 ? -15.116 -0.008 11.942 1.00 87.06 85 ILE A CA 1
ATOM 643 C C . ILE A 1 85 ? -14.591 -1.053 12.929 1.00 87.06 85 ILE A C 1
ATOM 645 O O . ILE A 1 85 ? -13.918 -1.978 12.500 1.00 87.06 85 ILE A O 1
ATOM 649 N N . GLY A 1 86 ? -14.953 -0.960 14.212 1.00 86.69 86 GLY A N 1
ATOM 650 C CA . GLY A 1 86 ? -14.590 -1.963 15.216 1.00 86.69 86 GLY A CA 1
ATOM 651 C C . GLY A 1 86 ? -15.163 -3.352 14.918 1.00 86.69 86 GLY A C 1
ATOM 652 O O . GLY A 1 86 ? -14.436 -4.334 15.000 1.00 86.69 86 GLY A O 1
ATOM 653 N N . GLU A 1 87 ? -16.432 -3.442 14.510 1.00 89.50 87 GLU A N 1
ATOM 654 C CA . GLU A 1 87 ? -17.083 -4.697 14.091 1.00 89.50 87 GLU A CA 1
ATOM 655 C C . GLU A 1 87 ? -16.368 -5.317 12.871 1.00 89.50 87 GLU A C 1
ATOM 657 O O . GLU A 1 87 ? -16.071 -6.512 12.855 1.00 89.50 87 GLU A O 1
ATOM 662 N N . ILE A 1 88 ? -16.029 -4.505 11.862 1.00 88.31 88 ILE A N 1
ATOM 663 C CA . ILE A 1 88 ? -15.260 -4.945 10.687 1.00 88.31 88 ILE A CA 1
ATOM 664 C C . ILE A 1 88 ? -13.859 -5.389 11.107 1.00 88.31 88 ILE A C 1
ATOM 666 O O . ILE A 1 88 ? -13.401 -6.438 10.679 1.00 88.31 88 ILE A O 1
ATOM 670 N N . GLN A 1 89 ? -13.182 -4.630 11.968 1.00 89.06 89 GLN A N 1
ATOM 671 C CA . GLN A 1 89 ? -11.841 -4.960 12.440 1.00 89.06 89 GLN A CA 1
ATOM 672 C C . GLN A 1 89 ? -11.827 -6.302 13.182 1.00 89.06 89 GLN A C 1
ATOM 674 O O . GLN A 1 89 ? -10.979 -7.137 12.898 1.00 89.06 89 GLN A O 1
ATOM 679 N N . GLN A 1 90 ? -12.794 -6.532 14.074 1.00 87.75 90 GLN A N 1
ATOM 680 C CA . GLN A 1 90 ? -12.926 -7.778 14.838 1.00 87.75 90 GLN A CA 1
ATOM 681 C C . GLN A 1 90 ? -13.264 -8.990 13.965 1.00 87.75 90 GLN A C 1
ATOM 683 O O . GLN A 1 90 ? -12.903 -10.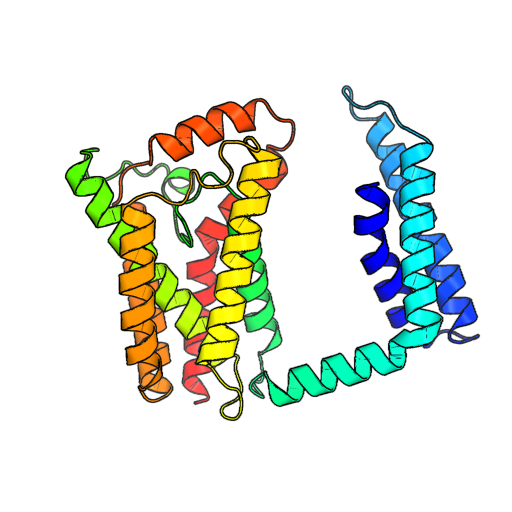110 14.307 1.00 87.75 90 GLN A O 1
ATOM 688 N N . THR A 1 91 ? -13.986 -8.785 12.862 1.00 90.25 91 THR A N 1
ATOM 689 C CA . THR A 1 91 ? -14.382 -9.875 11.959 1.00 90.25 91 THR A CA 1
ATOM 690 C C . THR A 1 91 ? -13.340 -10.160 10.884 1.00 90.25 91 THR A C 1
ATOM 692 O O . THR A 1 91 ? -13.184 -11.314 10.486 1.00 90.25 91 THR A O 1
ATOM 695 N N . LEU A 1 92 ? -12.637 -9.128 10.412 1.00 92.19 92 LEU A N 1
ATOM 696 C CA . LEU A 1 92 ? -11.674 -9.214 9.320 1.00 92.19 92 LEU A CA 1
ATOM 697 C C . LEU A 1 92 ? -10.257 -9.524 9.804 1.00 92.19 92 LEU A C 1
ATOM 699 O O . LEU A 1 92 ? -9.555 -10.264 9.119 1.00 92.19 92 LEU A O 1
ATOM 703 N N . LEU A 1 93 ? -9.817 -8.952 10.930 1.00 94.25 93 LEU A N 1
ATOM 704 C CA . LEU A 1 93 ? -8.420 -9.010 11.365 1.00 94.25 93 LEU A CA 1
ATOM 705 C C . LEU A 1 93 ? -8.188 -10.035 12.473 1.00 94.25 93 LEU A C 1
ATOM 707 O O . LEU A 1 93 ? -9.001 -10.193 13.382 1.00 94.25 93 LEU A O 1
ATOM 711 N N . ALA A 1 94 ? -7.047 -10.715 12.399 1.00 90.50 94 ALA A N 1
ATOM 712 C CA . ALA A 1 94 ? -6.620 -11.669 13.408 1.00 90.50 94 ALA A CA 1
ATOM 713 C C . ALA A 1 94 ? -6.283 -10.953 14.732 1.00 90.50 94 ALA A C 1
ATOM 715 O O . ALA A 1 94 ? -5.724 -9.851 14.709 1.00 90.50 94 ALA A O 1
ATOM 716 N N . PRO A 1 95 ? -6.570 -11.570 15.893 1.00 88.00 95 PRO A N 1
ATOM 717 C CA . PRO A 1 95 ? -6.252 -11.013 17.206 1.00 88.00 95 PRO A CA 1
ATOM 718 C C . PRO A 1 95 ? -4.752 -11.167 17.526 1.00 88.00 95 PRO A C 1
ATOM 720 O O . PRO A 1 95 ? -4.364 -11.925 18.409 1.00 88.00 95 PRO A O 1
ATOM 723 N N . LEU A 1 96 ? -3.896 -10.469 16.775 1.00 86.81 96 LEU A N 1
ATOM 724 C CA . LEU A 1 96 ? -2.441 -10.469 16.950 1.00 86.81 96 LEU A CA 1
ATOM 725 C C . LEU A 1 96 ? -2.006 -9.380 17.940 1.00 86.81 96 LEU A C 1
ATOM 727 O O . LEU A 1 96 ? -2.484 -8.249 17.854 1.00 86.81 96 LEU A O 1
ATOM 731 N N . GLU A 1 97 ? -1.022 -9.675 18.797 1.00 86.06 97 GLU A N 1
ATOM 732 C CA . GLU A 1 97 ? -0.452 -8.701 19.750 1.00 86.06 97 GLU A CA 1
ATOM 733 C C . GLU A 1 97 ? 0.082 -7.433 19.061 1.00 86.06 97 GLU A C 1
ATOM 735 O O . GLU A 1 97 ? -0.078 -6.327 19.565 1.00 86.06 97 GLU A O 1
ATOM 740 N N . HIS A 1 98 ? 0.677 -7.589 17.875 1.00 87.88 98 HIS A N 1
ATOM 741 C CA . HIS A 1 98 ? 1.318 -6.512 17.113 1.00 87.88 98 HIS A CA 1
ATOM 742 C C . HIS A 1 98 ? 0.597 -6.239 15.780 1.00 87.88 98 HIS A C 1
ATOM 744 O O . HIS A 1 98 ? 1.231 -5.943 14.762 1.00 87.88 98 HIS A O 1
ATOM 750 N N . LEU A 1 99 ? -0.734 -6.366 15.755 1.00 90.19 99 LEU A N 1
ATOM 751 C CA . LEU A 1 99 ? -1.553 -6.144 14.555 1.00 90.19 99 LEU A CA 1
ATOM 752 C C . LEU A 1 99 ? -1.321 -4.757 13.934 1.00 90.19 99 LEU A C 1
ATOM 754 O O . LEU A 1 99 ? -1.225 -4.626 12.715 1.00 90.19 99 LEU A O 1
ATOM 758 N N . GLU A 1 100 ? -1.195 -3.729 14.774 1.00 91.06 100 GLU A N 1
ATOM 759 C CA . GLU A 1 100 ? -1.016 -2.341 14.339 1.00 91.06 100 GLU A CA 1
ATOM 760 C C . GLU A 1 100 ? 0.251 -2.159 13.497 1.00 91.06 100 GLU A C 1
ATOM 762 O O . GLU A 1 100 ? 0.202 -1.510 12.455 1.00 91.06 100 GLU A O 1
ATOM 767 N N . LEU A 1 101 ? 1.364 -2.797 13.883 1.00 93.44 101 LEU A N 1
ATOM 768 C CA . LEU A 1 101 ? 2.610 -2.759 13.110 1.00 93.44 101 LEU A CA 1
ATOM 769 C C . LEU A 1 101 ? 2.433 -3.400 11.730 1.00 93.44 101 LEU A C 1
ATOM 771 O O . LEU A 1 101 ? 2.900 -2.855 10.733 1.00 93.44 101 LEU A O 1
ATOM 775 N N . GLY A 1 102 ? 1.707 -4.518 11.658 1.00 93.69 102 GLY A N 1
ATOM 776 C CA . GLY A 1 102 ? 1.383 -5.177 10.395 1.00 93.69 102 GLY A CA 1
ATOM 777 C C . GLY A 1 102 ? 0.534 -4.300 9.479 1.00 93.69 102 GLY A C 1
ATOM 778 O O . GLY A 1 102 ? 0.827 -4.181 8.291 1.00 93.69 102 GLY A O 1
ATOM 779 N N . LEU A 1 103 ? -0.475 -3.622 10.030 1.00 94.31 103 LEU A N 1
ATOM 780 C CA . LEU A 1 103 ? -1.305 -2.674 9.280 1.00 94.31 103 LEU A CA 1
ATOM 781 C C . LEU A 1 103 ? -0.513 -1.449 8.814 1.00 94.31 103 LEU A C 1
ATOM 783 O O . LEU A 1 103 ? -0.714 -0.996 7.689 1.00 94.31 103 LEU A O 1
ATOM 787 N N . VAL A 1 104 ? 0.401 -0.928 9.637 1.00 94.88 104 VAL A N 1
ATOM 788 C CA . VAL A 1 104 ? 1.300 0.169 9.244 1.00 94.88 104 VAL A CA 1
ATOM 789 C C . VAL A 1 104 ? 2.224 -0.281 8.114 1.00 94.88 104 VAL A C 1
ATOM 791 O O . VAL A 1 104 ? 2.396 0.450 7.140 1.00 94.88 104 VAL A O 1
ATOM 794 N N . LEU A 1 105 ? 2.768 -1.497 8.177 1.00 95.44 105 LEU A N 1
ATOM 795 C CA . LEU A 1 105 ? 3.579 -2.061 7.096 1.00 95.44 105 LEU A CA 1
ATOM 796 C C . LEU A 1 105 ? 2.758 -2.248 5.815 1.00 95.44 105 LEU A C 1
ATOM 798 O O . LEU A 1 105 ? 3.195 -1.834 4.746 1.00 95.44 105 LEU A O 1
ATOM 802 N N . LEU A 1 106 ? 1.538 -2.775 5.907 1.00 95.50 106 LEU A N 1
ATOM 803 C CA . LEU A 1 106 ? 0.652 -2.918 4.751 1.00 95.50 106 LEU A CA 1
ATOM 804 C C . LEU A 1 106 ? 0.271 -1.551 4.148 1.00 95.50 106 LEU A C 1
ATOM 806 O O . LEU A 1 106 ? 0.285 -1.372 2.932 1.00 95.50 106 LEU A O 1
ATOM 810 N N . GLY A 1 107 ? -0.022 -0.565 4.998 1.00 94.25 107 GLY A N 1
ATOM 811 C CA . GLY A 1 107 ? -0.345 0.801 4.591 1.00 94.25 107 GLY A CA 1
ATOM 812 C C . GLY A 1 107 ? 0.842 1.519 3.950 1.00 94.25 107 GLY A C 1
ATOM 813 O O . GLY A 1 107 ? 0.692 2.137 2.901 1.00 94.25 107 GLY A O 1
ATOM 814 N N . THR A 1 108 ? 2.038 1.393 4.527 1.00 93.25 108 THR A N 1
ATOM 815 C CA . THR A 1 108 ? 3.268 1.954 3.944 1.00 93.25 108 THR A CA 1
ATOM 816 C C . THR A 1 108 ? 3.617 1.287 2.620 1.00 93.25 108 THR A C 1
ATOM 818 O O . THR A 1 108 ? 4.032 1.992 1.708 1.00 93.25 108 THR A O 1
ATOM 821 N N . TRP A 1 109 ? 3.359 -0.015 2.454 1.00 94.94 109 TRP A N 1
ATOM 822 C CA . TRP A 1 109 ? 3.467 -0.689 1.157 1.00 94.94 109 TRP A CA 1
ATOM 823 C C . TRP A 1 109 ? 2.462 -0.152 0.126 1.00 94.94 109 TRP A C 1
ATOM 825 O O . TRP A 1 109 ? 2.817 0.054 -1.030 1.00 94.94 109 TRP A O 1
ATOM 835 N N . LEU A 1 110 ? 1.217 0.149 0.513 1.00 94.00 110 LEU A N 1
ATOM 836 C CA . LEU A 1 110 ? 0.265 0.794 -0.405 1.00 94.00 110 LEU A CA 1
ATOM 837 C C . LEU A 1 110 ? 0.744 2.186 -0.843 1.00 94.00 110 LEU A C 1
ATOM 839 O O . LEU A 1 110 ? 0.541 2.566 -1.995 1.00 94.00 110 LEU A O 1
ATOM 843 N N . LEU A 1 111 ? 1.424 2.928 0.040 1.00 89.69 111 LEU A N 1
ATOM 844 C CA . LEU A 1 111 ? 2.019 4.220 -0.315 1.00 89.69 111 LEU A CA 1
ATOM 845 C C . LEU A 1 111 ? 3.139 4.084 -1.351 1.00 89.69 111 LEU A C 1
ATOM 847 O O . LEU A 1 111 ? 3.306 4.988 -2.166 1.00 89.69 111 LEU A O 1
ATOM 851 N N . THR A 1 112 ? 3.880 2.970 -1.377 1.00 88.88 112 THR A N 1
ATOM 852 C CA . THR A 1 112 ? 4.922 2.765 -2.399 1.00 88.88 112 THR A CA 1
ATOM 853 C C . THR A 1 112 ? 4.333 2.608 -3.800 1.00 88.88 112 THR A C 1
ATOM 855 O O . THR A 1 112 ? 4.998 2.951 -4.775 1.00 88.88 112 THR A O 1
ATOM 858 N N . GLN A 1 113 ? 3.063 2.194 -3.917 1.00 90.50 113 GLN A N 1
ATOM 859 C CA . GLN A 1 113 ? 2.370 2.076 -5.207 1.00 90.50 113 GLN A CA 1
ATOM 860 C C . GLN A 1 113 ? 2.073 3.433 -5.859 1.00 90.50 113 GLN A C 1
ATOM 862 O O . GLN A 1 113 ? 1.756 3.480 -7.047 1.00 90.50 113 GLN A O 1
ATOM 867 N N . LEU A 1 114 ? 2.203 4.535 -5.109 1.00 85.94 114 LEU A N 1
ATOM 868 C CA . LEU A 1 114 ? 2.087 5.895 -5.638 1.00 85.94 114 LEU A CA 1
ATOM 869 C C . LEU A 1 114 ? 3.310 6.321 -6.462 1.00 85.94 114 LEU A C 1
ATOM 871 O O . LEU A 1 114 ? 3.210 7.271 -7.236 1.00 85.94 114 LEU A O 1
ATOM 875 N N . SER A 1 115 ? 4.456 5.651 -6.301 1.00 79.75 115 SER A N 1
ATOM 876 C CA . SER A 1 115 ? 5.647 5.941 -7.100 1.00 79.75 115 SER A CA 1
ATOM 877 C C . SER A 1 115 ? 5.542 5.237 -8.452 1.00 79.75 115 SER A C 1
ATOM 879 O O . SER A 1 115 ? 5.457 4.014 -8.465 1.00 79.75 115 SER A O 1
ATOM 881 N N . PRO A 1 116 ? 5.565 5.941 -9.596 1.00 70.19 116 PRO A N 1
ATOM 882 C CA . PRO A 1 116 ? 5.513 5.318 -10.919 1.00 70.19 116 PRO A CA 1
ATOM 883 C C . PRO A 1 116 ? 6.859 4.699 -11.320 1.00 70.19 116 PRO A C 1
ATOM 885 O O . PRO A 1 116 ? 6.919 3.956 -12.295 1.00 70.19 116 PRO A O 1
ATOM 888 N N . GLU A 1 117 ? 7.935 5.028 -10.597 1.00 69.12 117 GLU A N 1
ATOM 889 C CA . GLU A 1 117 ? 9.307 4.624 -10.919 1.00 69.12 117 GLU A CA 1
ATOM 890 C C . GLU A 1 117 ? 9.533 3.142 -10.637 1.00 69.12 117 GLU A C 1
ATOM 892 O O . GLU A 1 117 ? 10.320 2.474 -11.301 1.00 69.12 117 GLU A O 1
ATOM 897 N N . THR A 1 118 ? 8.847 2.618 -9.624 1.00 72.81 118 THR A N 1
ATOM 898 C CA . THR A 1 118 ? 8.991 1.227 -9.222 1.00 72.81 118 THR A CA 1
ATOM 899 C C . THR A 1 118 ? 8.222 0.329 -10.177 1.00 72.81 118 THR A C 1
ATOM 901 O O . THR A 1 118 ? 7.114 0.659 -10.613 1.00 72.81 118 THR A O 1
ATOM 904 N N . LEU A 1 119 ? 8.795 -0.836 -10.481 1.00 82.94 119 LEU A N 1
ATOM 905 C CA . LEU A 1 119 ? 8.039 -1.932 -11.079 1.00 82.94 119 LEU A CA 1
ATOM 906 C C . LEU A 1 119 ? 6.832 -2.269 -10.189 1.00 82.94 119 LEU A C 1
ATOM 908 O O . LEU A 1 119 ? 6.851 -2.038 -8.975 1.00 82.94 119 LEU A O 1
ATOM 912 N N . LEU A 1 120 ? 5.767 -2.804 -10.786 1.00 87.56 120 LEU A N 1
ATOM 913 C CA . LEU A 1 120 ? 4.529 -3.093 -10.062 1.00 87.56 120 LEU A CA 1
ATOM 914 C C . LEU A 1 120 ? 4.807 -3.945 -8.810 1.00 87.56 120 LEU A C 1
ATOM 916 O O . LEU A 1 120 ? 5.561 -4.917 -8.871 1.00 87.56 120 LEU A O 1
ATOM 920 N N . PHE A 1 121 ? 4.231 -3.557 -7.665 1.00 90.38 121 PHE A N 1
ATOM 921 C CA . PHE A 1 121 ? 4.376 -4.238 -6.365 1.00 90.38 121 PHE A CA 1
ATOM 922 C C . PHE A 1 121 ? 5.807 -4.371 -5.831 1.00 90.38 121 PHE A C 1
ATOM 924 O O . PHE A 1 121 ? 6.020 -4.969 -4.777 1.00 90.38 121 PHE A O 1
ATOM 931 N N . THR A 1 122 ? 6.786 -3.789 -6.516 1.00 87.12 122 THR A N 1
ATOM 932 C CA . THR A 1 122 ? 8.195 -4.000 -6.217 1.00 87.12 122 THR A CA 1
ATOM 933 C C . THR A 1 122 ? 8.631 -3.209 -4.998 1.00 87.12 122 THR A C 1
ATOM 935 O O . THR A 1 122 ? 8.370 -2.012 -4.872 1.00 87.12 122 THR A O 1
ATOM 938 N N . THR A 1 123 ? 9.345 -3.896 -4.113 1.00 87.75 123 THR A N 1
ATOM 939 C CA . THR A 1 123 ? 10.013 -3.320 -2.946 1.00 87.75 123 THR A CA 1
ATOM 940 C C . THR A 1 123 ? 11.409 -3.926 -2.804 1.00 87.75 123 THR A C 1
ATOM 942 O O . THR A 1 123 ? 11.708 -4.949 -3.420 1.00 87.75 123 THR A O 1
ATOM 945 N N . GLY A 1 124 ? 12.288 -3.283 -2.035 1.00 87.00 124 GLY A N 1
ATOM 946 C CA . GLY A 1 124 ? 13.652 -3.775 -1.811 1.00 87.00 124 GLY A CA 1
ATOM 947 C C . GLY A 1 124 ? 14.674 -3.363 -2.861 1.00 87.00 124 GLY A C 1
ATOM 948 O O . GLY A 1 124 ? 15.775 -3.907 -2.869 1.00 87.00 124 GLY A O 1
ATOM 949 N N . ASP A 1 125 ? 14.340 -2.424 -3.747 1.00 87.50 125 ASP A N 1
ATO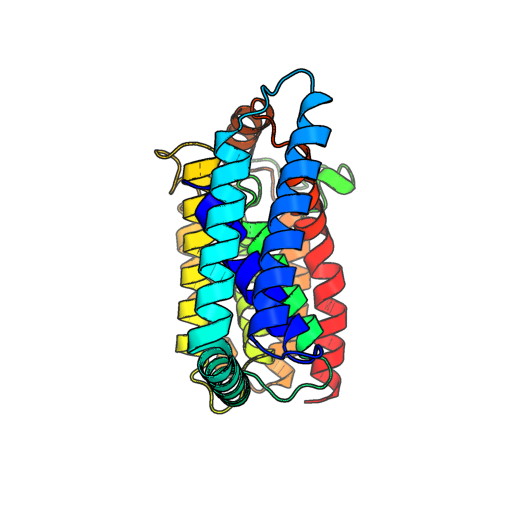M 950 C CA . ASP A 1 125 ? 15.299 -1.886 -4.710 1.00 87.50 125 ASP A CA 1
ATOM 951 C C . ASP A 1 125 ? 16.342 -1.016 -3.995 1.00 87.50 125 ASP A C 1
ATOM 953 O O . ASP A 1 125 ? 16.038 0.084 -3.529 1.00 87.50 125 ASP A O 1
ATOM 957 N N . LEU A 1 126 ? 17.570 -1.520 -3.888 1.00 85.38 126 LEU A N 1
ATOM 958 C CA . LEU A 1 126 ? 18.703 -0.826 -3.282 1.00 85.38 126 LEU A CA 1
ATOM 959 C C . LEU A 1 126 ? 19.649 -0.236 -4.330 1.00 85.38 126 LEU A C 1
ATOM 961 O O . LEU A 1 126 ? 20.627 0.408 -3.950 1.00 85.38 126 LEU A O 1
ATOM 965 N N . ARG A 1 127 ? 19.370 -0.394 -5.631 1.00 83.06 127 ARG A N 1
ATOM 966 C CA . ARG A 1 127 ? 20.273 0.043 -6.709 1.00 83.06 127 ARG A CA 1
ATOM 967 C C . ARG A 1 127 ? 20.567 1.535 -6.628 1.00 83.06 127 ARG A C 1
ATOM 969 O O . ARG A 1 127 ? 21.723 1.933 -6.696 1.00 83.06 127 ARG A O 1
ATOM 976 N N . SER A 1 128 ? 19.544 2.355 -6.380 1.00 75.00 128 SER A N 1
ATOM 977 C CA . SER A 1 128 ? 19.709 3.807 -6.220 1.00 75.00 128 SER A CA 1
ATOM 978 C C . SER A 1 128 ? 20.275 4.235 -4.862 1.00 75.00 128 SER A C 1
ATOM 980 O O . SER A 1 128 ? 20.654 5.389 -4.711 1.00 75.00 128 SER A O 1
ATOM 982 N N . VAL A 1 129 ? 20.247 3.357 -3.853 1.00 80.81 129 VAL A N 1
ATOM 983 C CA . VAL A 1 129 ? 20.696 3.662 -2.480 1.00 80.81 129 VAL A CA 1
ATOM 984 C C . VAL A 1 129 ? 22.170 3.306 -2.297 1.00 80.81 129 VAL A C 1
ATOM 986 O O . VAL A 1 129 ? 22.902 4.037 -1.642 1.00 80.81 129 VAL A O 1
ATOM 989 N N . LEU A 1 130 ? 22.592 2.181 -2.875 1.00 82.06 130 LEU A N 1
ATOM 990 C CA . LEU A 1 130 ? 23.944 1.633 -2.782 1.00 82.06 130 LEU A CA 1
ATOM 991 C C . LEU A 1 130 ? 24.746 1.802 -4.084 1.00 82.06 130 LEU A C 1
ATOM 993 O O . LEU A 1 130 ? 25.821 1.225 -4.205 1.00 82.06 130 LEU A O 1
ATOM 997 N N . GLU A 1 131 ? 24.209 2.549 -5.056 1.00 78.31 131 GLU A N 1
ATOM 998 C CA . GLU A 1 131 ? 24.815 2.786 -6.378 1.00 78.31 131 GLU A CA 1
ATOM 999 C C . GLU A 1 131 ? 25.226 1.482 -7.092 1.00 78.31 131 GLU A C 1
ATOM 1001 O O . GLU A 1 131 ? 26.276 1.381 -7.727 1.00 78.31 131 GLU A O 1
ATOM 1006 N N . LEU A 1 132 ? 24.384 0.449 -6.975 1.00 75.81 132 LEU A N 1
ATOM 1007 C CA . LEU A 1 132 ? 24.667 -0.867 -7.545 1.00 75.81 132 LEU A CA 1
ATOM 1008 C C . LEU A 1 132 ? 24.501 -0.837 -9.062 1.00 75.81 132 LEU A C 1
ATOM 1010 O O . LEU A 1 132 ? 23.488 -0.371 -9.588 1.00 75.81 132 LEU A O 1
ATOM 1014 N N . THR A 1 133 ? 25.467 -1.420 -9.766 1.00 73.75 133 THR A N 1
ATOM 1015 C CA . THR A 1 133 ? 25.334 -1.685 -11.198 1.00 73.75 133 THR A CA 1
ATOM 1016 C C . THR A 1 133 ? 24.511 -2.962 -11.401 1.00 73.75 133 THR A C 1
ATOM 1018 O O . THR A 1 133 ? 24.776 -3.966 -10.732 1.00 73.75 133 THR A O 1
ATOM 1021 N N . PRO A 1 134 ? 23.496 -2.961 -12.287 1.00 69.69 134 PRO A N 1
ATOM 1022 C CA . PRO A 1 134 ? 22.746 -4.174 -12.585 1.00 69.69 134 PRO A CA 1
ATOM 1023 C C . PRO A 1 134 ? 23.676 -5.280 -13.083 1.00 69.69 134 PRO A C 1
ATOM 1025 O O . PRO A 1 134 ? 24.455 -5.075 -14.013 1.00 69.69 134 PRO A O 1
ATOM 1028 N N . ALA A 1 135 ? 23.575 -6.463 -12.477 1.00 70.88 135 ALA A N 1
ATOM 1029 C CA . ALA A 1 135 ? 24.417 -7.605 -12.831 1.00 70.88 135 ALA A CA 1
ATOM 1030 C C . ALA A 1 135 ? 24.103 -8.159 -14.233 1.00 70.88 135 ALA A C 1
ATOM 1032 O O . ALA A 1 135 ? 24.956 -8.784 -14.861 1.00 70.88 135 ALA A O 1
ATOM 1033 N N . VAL A 1 136 ? 22.875 -7.943 -14.720 1.00 73.88 136 VAL A N 1
ATOM 1034 C CA . VAL A 1 136 ? 22.405 -8.426 -16.020 1.00 73.88 136 VAL A CA 1
ATOM 1035 C C . VAL A 1 136 ? 22.260 -7.245 -16.987 1.00 73.88 136 VAL A C 1
ATOM 1037 O O . VAL A 1 136 ? 21.546 -6.290 -16.665 1.00 73.88 136 VAL A O 1
ATOM 1040 N N . PRO A 1 137 ? 22.883 -7.288 -18.181 1.00 74.81 137 PRO A N 1
ATOM 1041 C CA . PRO A 1 137 ? 22.695 -6.251 -19.187 1.00 74.81 137 PRO A CA 1
ATOM 1042 C C . PRO A 1 137 ? 21.252 -6.253 -19.699 1.00 74.81 137 PRO A C 1
ATOM 1044 O O . PRO A 1 137 ? 20.605 -7.299 -19.794 1.00 74.81 137 PRO A O 1
ATOM 1047 N N . TYR A 1 138 ? 20.741 -5.076 -20.055 1.00 75.94 138 TYR A N 1
ATOM 1048 C CA . TYR A 1 138 ? 19.382 -4.961 -20.569 1.00 75.94 138 TYR A CA 1
ATOM 1049 C C . TYR A 1 138 ? 19.229 -5.695 -21.909 1.00 75.94 138 TYR A C 1
ATOM 1051 O O . TYR A 1 138 ? 19.892 -5.379 -22.896 1.00 75.94 138 TYR A O 1
ATOM 1059 N N . ALA A 1 139 ? 18.302 -6.649 -21.943 1.00 78.06 139 ALA A N 1
ATOM 1060 C CA . ALA A 1 139 ? 17.818 -7.304 -23.149 1.00 78.06 139 ALA A CA 1
ATOM 1061 C C . ALA A 1 139 ? 16.307 -7.501 -23.005 1.00 78.06 139 ALA A C 1
ATOM 1063 O O . ALA A 1 139 ? 15.859 -8.029 -21.988 1.00 78.06 139 ALA A O 1
ATOM 1064 N N . ALA A 1 140 ? 15.520 -7.099 -24.008 1.00 76.19 140 ALA A N 1
ATOM 1065 C CA . ALA A 1 140 ? 14.057 -7.040 -23.898 1.00 76.19 140 ALA A CA 1
ATOM 1066 C C . ALA A 1 140 ? 13.420 -8.382 -23.482 1.00 76.19 140 ALA A C 1
ATOM 1068 O O . ALA A 1 140 ? 12.541 -8.412 -22.625 1.00 76.19 140 ALA A O 1
ATOM 1069 N N . HIS A 1 141 ? 13.904 -9.499 -24.037 1.00 79.06 141 HIS A N 1
ATOM 1070 C CA . HIS A 1 141 ? 13.392 -10.829 -23.701 1.00 79.06 141 HIS A CA 1
ATOM 1071 C C . HIS A 1 141 ? 13.725 -11.244 -22.259 1.00 79.06 141 HIS A C 1
ATOM 1073 O O . HIS A 1 141 ? 12.856 -11.718 -21.532 1.00 79.06 141 HIS A O 1
ATOM 1079 N N . SER A 1 142 ? 14.965 -11.017 -21.817 1.00 80.88 142 SER A N 1
ATOM 1080 C CA . SER A 1 142 ? 15.390 -11.308 -20.444 1.00 80.88 142 SER A CA 1
ATOM 1081 C C . SER A 1 142 ? 14.684 -10.407 -19.431 1.00 80.88 142 SER A C 1
ATOM 1083 O O . SER A 1 142 ? 14.293 -10.869 -18.363 1.00 80.88 142 SER A O 1
ATOM 1085 N N . PHE A 1 143 ? 14.478 -9.133 -19.775 1.00 84.44 143 PHE A N 1
ATOM 1086 C CA . PHE A 1 143 ? 13.781 -8.169 -18.930 1.00 84.44 143 PHE A CA 1
ATOM 1087 C C . PHE A 1 143 ? 12.326 -8.574 -18.690 1.00 84.44 143 PHE A C 1
ATOM 1089 O O . PHE A 1 143 ? 11.896 -8.573 -17.545 1.00 84.44 143 PHE A O 1
ATOM 1096 N N . PHE A 1 144 ? 11.603 -9.001 -19.730 1.00 87.81 144 PHE A N 1
ATOM 1097 C CA . PHE A 1 144 ? 10.230 -9.499 -19.600 1.00 87.81 144 PHE A CA 1
ATOM 1098 C C . PHE A 1 144 ? 10.110 -10.640 -18.572 1.00 87.81 144 PHE A C 1
ATOM 1100 O O . PHE A 1 144 ? 9.226 -10.618 -17.717 1.00 87.81 144 PHE A O 1
ATOM 1107 N N . ILE A 1 145 ? 11.022 -11.620 -18.620 1.00 90.00 145 ILE A N 1
ATOM 1108 C CA . ILE A 1 145 ? 11.020 -12.766 -17.693 1.00 90.00 145 ILE A CA 1
ATOM 1109 C C . ILE A 1 145 ? 11.334 -12.309 -16.263 1.00 90.00 145 ILE A C 1
ATOM 1111 O O . ILE A 1 145 ? 10.682 -12.747 -15.313 1.00 90.00 145 ILE A O 1
ATOM 1115 N N . LEU A 1 146 ? 12.326 -11.427 -16.104 1.00 90.69 146 LEU A N 1
ATOM 1116 C CA . LEU A 1 146 ? 12.714 -10.888 -14.801 1.00 90.69 146 LEU A CA 1
ATOM 1117 C C . LEU A 1 146 ? 11.598 -10.036 -14.189 1.00 90.69 146 LEU A C 1
ATOM 1119 O O . LEU A 1 146 ? 11.271 -10.224 -13.021 1.00 90.69 146 LEU A O 1
ATOM 1123 N N . GLU A 1 147 ? 10.971 -9.161 -14.975 1.00 90.69 147 GLU A N 1
ATOM 1124 C CA . GLU A 1 147 ? 9.831 -8.339 -14.565 1.00 90.69 147 GLU A CA 1
ATOM 1125 C C . GLU A 1 147 ? 8.674 -9.218 -14.077 1.00 90.69 147 GLU A C 1
ATOM 1127 O O . GLU A 1 147 ? 8.183 -9.031 -12.962 1.00 90.69 147 GLU A O 1
ATOM 1132 N N . ALA A 1 148 ? 8.301 -10.239 -14.853 1.00 93.19 148 ALA A N 1
ATOM 1133 C CA . ALA A 1 148 ? 7.265 -11.183 -14.455 1.00 93.19 148 ALA A CA 1
ATOM 1134 C C . ALA A 1 148 ? 7.618 -11.939 -13.164 1.00 93.19 148 ALA A C 1
ATOM 1136 O O . ALA A 1 148 ? 6.773 -12.079 -12.279 1.00 93.19 148 ALA A O 1
ATOM 1137 N N . GLY A 1 149 ? 8.868 -12.393 -13.023 1.00 94.19 149 GLY A N 1
ATOM 1138 C CA . GLY A 1 149 ? 9.348 -13.081 -11.823 1.00 94.19 149 GLY A CA 1
ATOM 1139 C C . GLY A 1 149 ? 9.334 -12.190 -10.579 1.00 94.19 149 GLY A C 1
ATOM 1140 O O . GLY A 1 149 ? 8.863 -12.610 -9.520 1.00 94.19 149 GLY A O 1
ATOM 1141 N N . VAL A 1 150 ? 9.787 -10.940 -10.710 1.00 93.38 150 VAL A N 1
ATOM 1142 C CA . VAL A 1 150 ? 9.755 -9.932 -9.640 1.00 93.38 150 VAL A CA 1
ATOM 1143 C C . VAL A 1 150 ? 8.319 -9.677 -9.195 1.00 93.38 150 VAL A C 1
ATOM 1145 O O . VAL A 1 150 ? 8.036 -9.717 -7.995 1.00 93.38 150 VAL A O 1
ATOM 1148 N N . ILE A 1 151 ? 7.405 -9.451 -10.139 1.00 94.94 151 ILE A N 1
ATOM 1149 C CA . ILE A 1 151 ? 6.002 -9.145 -9.841 1.00 94.94 151 ILE A CA 1
ATOM 1150 C C . ILE A 1 151 ? 5.311 -10.358 -9.217 1.00 94.94 151 ILE A C 1
ATOM 1152 O O . ILE A 1 151 ? 4.609 -10.203 -8.217 1.00 94.94 151 ILE A O 1
ATOM 1156 N N . ALA A 1 152 ? 5.555 -11.569 -9.725 1.00 96.56 152 ALA A N 1
ATOM 1157 C CA . ALA A 1 152 ? 5.001 -12.796 -9.157 1.00 96.56 152 ALA A CA 1
ATOM 1158 C C . ALA A 1 152 ? 5.452 -13.005 -7.703 1.00 96.56 152 ALA A C 1
ATOM 1160 O O . ALA A 1 152 ? 4.616 -13.230 -6.824 1.00 96.56 152 ALA A O 1
ATOM 1161 N N . LEU A 1 153 ? 6.755 -12.865 -7.423 1.00 95.94 153 LEU A N 1
ATOM 1162 C CA . LEU A 1 153 ? 7.297 -12.998 -6.067 1.00 95.94 153 LEU A CA 1
ATOM 1163 C C . LEU A 1 153 ? 6.738 -11.930 -5.125 1.00 95.94 153 LEU A C 1
ATOM 1165 O O . LEU A 1 153 ? 6.259 -12.269 -4.046 1.00 95.94 153 LEU A O 1
ATOM 1169 N N . ASN A 1 154 ? 6.734 -10.657 -5.530 1.00 95.19 154 ASN A N 1
ATOM 1170 C CA . ASN A 1 154 ? 6.214 -9.578 -4.686 1.00 95.19 154 ASN A CA 1
ATOM 1171 C C . ASN A 1 154 ? 4.697 -9.701 -4.450 1.00 95.19 154 ASN A C 1
ATOM 1173 O O . ASN A 1 154 ? 4.227 -9.409 -3.351 1.00 95.19 154 ASN A O 1
ATOM 1177 N N . THR A 1 155 ? 3.937 -10.206 -5.430 1.00 96.75 155 THR A N 1
ATOM 1178 C CA . THR A 1 155 ? 2.506 -10.531 -5.270 1.00 96.75 155 THR A CA 1
ATOM 1179 C C . THR A 1 155 ? 2.304 -11.606 -4.201 1.00 96.75 155 THR A C 1
ATOM 1181 O O . THR A 1 155 ? 1.459 -11.454 -3.318 1.00 96.75 155 THR A O 1
ATOM 1184 N N . ILE A 1 156 ? 3.106 -12.676 -4.235 1.00 96.81 156 ILE A N 1
ATOM 1185 C CA . ILE A 1 156 ? 3.065 -13.741 -3.223 1.00 96.81 156 ILE A CA 1
ATOM 1186 C C . ILE A 1 156 ? 3.418 -13.181 -1.844 1.00 96.81 156 ILE A C 1
ATOM 1188 O O . ILE A 1 156 ? 2.695 -13.426 -0.881 1.00 96.81 156 ILE A O 1
ATOM 1192 N N . VAL A 1 157 ? 4.494 -12.400 -1.751 1.00 96.31 157 VAL A N 1
ATOM 1193 C CA . VAL A 1 157 ? 4.962 -11.775 -0.508 1.00 96.31 157 VAL A CA 1
ATOM 1194 C C . VAL A 1 157 ? 3.864 -10.949 0.141 1.00 96.31 157 VAL A C 1
ATOM 1196 O O . VAL A 1 157 ? 3.504 -11.215 1.288 1.00 96.31 157 VAL A O 1
ATOM 1199 N N . ILE A 1 158 ? 3.314 -9.966 -0.577 1.00 96.50 158 ILE A N 1
ATOM 1200 C CA . ILE A 1 158 ? 2.328 -9.057 0.009 1.00 96.50 158 ILE A CA 1
ATOM 1201 C C . ILE A 1 158 ? 1.001 -9.770 0.277 1.00 96.50 158 ILE A C 1
ATOM 1203 O O . ILE A 1 158 ? 0.340 -9.478 1.270 1.00 96.50 158 ILE A O 1
ATOM 1207 N N . GLY A 1 159 ? 0.633 -10.751 -0.551 1.00 96.94 159 GLY A N 1
ATOM 1208 C CA . GLY A 1 159 ? -0.568 -11.556 -0.355 1.00 96.94 159 GLY A CA 1
ATOM 1209 C C . GLY A 1 159 ? -0.489 -12.446 0.884 1.00 96.94 159 GLY A C 1
ATOM 1210 O O . GLY A 1 159 ? -1.428 -12.487 1.681 1.00 96.94 159 GLY A O 1
ATOM 1211 N N . LEU A 1 160 ? 0.641 -13.127 1.091 1.00 96.38 160 LEU A N 1
ATOM 1212 C CA . LEU A 1 160 ? 0.870 -13.934 2.289 1.00 96.38 160 LEU A CA 1
ATOM 1213 C C . LEU A 1 160 ? 1.031 -13.057 3.533 1.00 96.38 160 LEU A C 1
ATOM 1215 O O . LEU A 1 160 ? 0.482 -13.403 4.575 1.00 96.38 160 LEU A O 1
ATOM 1219 N N . PHE A 1 161 ? 1.703 -11.907 3.419 1.00 96.06 161 PHE A N 1
ATOM 1220 C CA . PHE A 1 161 ? 1.797 -10.919 4.494 1.00 96.06 161 PHE A CA 1
ATOM 1221 C C . PHE A 1 161 ? 0.411 -10.404 4.896 1.00 96.06 161 PHE A C 1
ATOM 1223 O O . PHE A 1 161 ? 0.057 -10.431 6.066 1.00 96.06 161 PHE A O 1
ATOM 1230 N N . ALA A 1 162 ? -0.427 -9.997 3.942 1.00 96.00 162 ALA A N 1
ATOM 1231 C CA . ALA A 1 162 ? -1.792 -9.570 4.237 1.00 96.00 162 ALA A CA 1
ATOM 1232 C C . ALA A 1 162 ? -2.625 -10.713 4.841 1.00 96.00 162 ALA A C 1
ATOM 1234 O O . ALA A 1 162 ? -3.406 -10.477 5.761 1.00 96.00 162 ALA A O 1
ATOM 1235 N N . ARG A 1 163 ? -2.425 -11.966 4.398 1.00 95.19 163 ARG A N 1
ATOM 1236 C CA . ARG A 1 163 ? -3.109 -13.134 4.977 1.00 95.19 163 ARG A CA 1
ATOM 1237 C C . ARG A 1 163 ? -2.784 -13.340 6.455 1.00 95.19 163 ARG A C 1
ATOM 1239 O O . ARG A 1 163 ? -3.681 -13.801 7.162 1.00 95.19 163 ARG A O 1
ATOM 1246 N N . THR A 1 164 ? -1.572 -13.034 6.929 1.00 93.50 164 THR A N 1
ATOM 1247 C CA . THR A 1 164 ? -1.252 -13.179 8.364 1.00 93.50 164 THR A CA 1
ATOM 1248 C C . THR A 1 164 ? -2.076 -12.229 9.227 1.00 93.50 164 THR A C 1
ATOM 1250 O O . THR A 1 164 ? -2.406 -12.579 10.354 1.00 93.50 164 THR A O 1
ATOM 1253 N N . LEU A 1 165 ? -2.472 -11.073 8.686 1.00 94.25 165 LEU A N 1
ATOM 1254 C CA . LEU A 1 165 ? -3.288 -10.079 9.388 1.00 94.25 165 LEU A CA 1
ATOM 1255 C C . LEU A 1 165 ? -4.782 -10.418 9.392 1.00 94.25 165 LEU A C 1
ATOM 1257 O O . LEU A 1 165 ? -5.528 -9.815 10.158 1.00 94.25 165 LEU A O 1
ATOM 1261 N N . LEU A 1 166 ? -5.234 -11.344 8.542 1.00 94.56 166 LEU A N 1
ATOM 1262 C CA . LEU A 1 166 ? -6.644 -11.713 8.418 1.00 94.56 166 LEU A CA 1
ATOM 1263 C C . LEU A 1 166 ? -7.040 -12.799 9.422 1.00 94.56 166 LEU A C 1
ATOM 1265 O O . LEU A 1 166 ? -6.328 -13.790 9.592 1.00 94.56 166 LEU A O 1
ATOM 1269 N N . ALA A 1 167 ? -8.218 -12.642 10.023 1.00 91.62 167 ALA A N 1
ATOM 1270 C CA . ALA A 1 167 ? -8.827 -13.651 10.882 1.00 91.62 167 ALA A CA 1
ATOM 1271 C C . ALA A 1 167 ? -9.131 -14.935 10.096 1.00 91.62 167 ALA A C 1
ATOM 1273 O O . ALA A 1 167 ? -9.431 -14.891 8.903 1.00 91.62 167 ALA A O 1
ATOM 1274 N N . ASP A 1 168 ? -9.132 -16.087 10.767 1.00 85.94 168 ASP A N 1
ATOM 1275 C CA . ASP A 1 168 ? -9.400 -17.370 10.100 1.00 85.94 168 ASP A CA 1
ATOM 1276 C C . ASP A 1 168 ? -10.836 -17.513 9.588 1.00 85.94 168 ASP A C 1
ATOM 1278 O O . ASP A 1 168 ? -11.076 -18.204 8.602 1.00 85.94 168 ASP A O 1
ATOM 1282 N N . GLN A 1 169 ? -11.778 -16.813 10.219 1.00 85.56 169 GLN A N 1
ATOM 1283 C CA . GLN A 1 169 ? -13.176 -16.718 9.791 1.00 85.56 169 GLN A CA 1
ATOM 1284 C C . GLN A 1 169 ? -13.405 -15.735 8.631 1.00 85.56 169 GLN A C 1
ATOM 1286 O O . GLN A 1 169 ? -14.493 -15.714 8.052 1.00 85.56 169 GLN A O 1
ATOM 1291 N N . ALA A 1 170 ? -12.420 -14.894 8.298 1.00 87.94 170 ALA A N 1
ATOM 1292 C CA . ALA A 1 170 ? -12.522 -14.013 7.143 1.00 87.94 170 ALA A CA 1
ATOM 1293 C C . ALA A 1 170 ? -12.504 -14.845 5.853 1.00 87.94 170 ALA A C 1
ATOM 1295 O O . ALA A 1 170 ? -11.957 -15.941 5.824 1.00 87.94 170 ALA A O 1
ATOM 1296 N N . ALA A 1 171 ? -13.063 -14.323 4.759 1.00 91.31 171 ALA A N 1
ATOM 1297 C CA . ALA A 1 171 ? -12.899 -14.920 3.435 1.00 91.31 171 ALA A CA 1
ATOM 1298 C C . ALA A 1 171 ? -11.576 -14.416 2.820 1.00 91.31 171 ALA A C 1
ATOM 1300 O O . ALA A 1 171 ? -11.582 -13.350 2.191 1.00 91.31 171 ALA A O 1
ATOM 1301 N N . PRO A 1 172 ? -10.431 -15.121 2.983 1.00 91.19 172 PRO A N 1
ATOM 1302 C CA . PRO A 1 172 ? -9.120 -14.562 2.655 1.00 91.19 172 PRO A CA 1
ATOM 1303 C C . PRO A 1 172 ? -8.990 -14.237 1.170 1.00 91.19 172 PRO A C 1
ATOM 1305 O O . PRO A 1 172 ? -8.450 -13.196 0.822 1.00 91.19 172 PRO A O 1
ATOM 1308 N N . HIS A 1 173 ? -9.541 -15.078 0.291 1.00 92.38 173 HIS A N 1
ATOM 1309 C CA . HIS A 1 173 ? -9.493 -14.848 -1.152 1.00 92.38 173 HIS A CA 1
ATOM 1310 C C . HIS A 1 173 ? -10.205 -13.552 -1.554 1.00 92.38 173 HIS A C 1
ATOM 1312 O O . HIS A 1 173 ? -9.658 -12.780 -2.334 1.00 92.38 173 HIS A O 1
ATOM 1318 N N . LEU A 1 174 ? -11.387 -13.274 -0.988 1.00 93.62 174 LEU A N 1
ATOM 1319 C CA . LEU A 1 174 ? -12.123 -12.042 -1.278 1.00 93.62 174 LEU A CA 1
ATOM 1320 C C . LEU A 1 174 ? -11.414 -10.817 -0.692 1.00 93.62 174 LEU A C 1
ATOM 1322 O O . LEU A 1 174 ? -11.281 -9.806 -1.374 1.00 93.62 174 LEU A O 1
ATOM 1326 N N . ALA A 1 175 ? -10.933 -10.906 0.551 1.00 94.25 175 ALA A N 1
ATOM 1327 C CA . ALA A 1 175 ? -10.208 -9.813 1.192 1.00 94.25 175 ALA A CA 1
ATOM 1328 C C . ALA A 1 175 ? -8.927 -9.448 0.420 1.00 94.25 175 ALA A C 1
ATOM 1330 O O . ALA A 1 175 ? -8.677 -8.271 0.165 1.00 94.25 175 ALA A O 1
ATOM 1331 N N . LEU A 1 176 ? -8.156 -10.452 -0.010 1.00 96.00 176 LEU A N 1
ATOM 1332 C CA . LEU A 1 176 ? -6.952 -10.255 -0.815 1.00 96.00 176 LEU A CA 1
ATOM 1333 C C . LEU A 1 176 ? -7.279 -9.736 -2.215 1.00 96.00 176 LEU A C 1
ATOM 1335 O O . LEU A 1 176 ? -6.599 -8.831 -2.687 1.00 96.00 176 LEU A O 1
ATOM 1339 N N . LEU A 1 177 ? -8.338 -10.238 -2.858 1.00 95.81 177 LEU A N 1
ATOM 1340 C CA . LEU A 1 177 ? -8.801 -9.714 -4.144 1.00 95.81 177 LEU A CA 1
ATOM 1341 C C . LEU A 1 177 ? -9.121 -8.217 -4.040 1.00 95.81 177 LEU A C 1
ATOM 1343 O O . LEU A 1 177 ? -8.618 -7.428 -4.834 1.00 95.81 177 LEU A O 1
ATOM 1347 N N . LEU A 1 178 ? -9.909 -7.814 -3.038 1.00 96.19 178 LEU A N 1
ATOM 1348 C CA . LEU A 1 178 ? -10.247 -6.407 -2.809 1.00 96.19 178 LEU A CA 1
ATOM 1349 C C . LEU A 1 178 ? -9.006 -5.563 -2.494 1.00 96.19 178 LEU A C 1
ATOM 1351 O O . LEU A 1 178 ? -8.893 -4.439 -2.981 1.00 96.19 178 LEU A O 1
ATOM 1355 N N . PHE A 1 179 ? -8.062 -6.106 -1.723 1.00 95.94 179 PHE A N 1
ATOM 1356 C CA . PHE A 1 179 ? -6.788 -5.453 -1.429 1.00 95.94 179 PHE A CA 1
ATOM 1357 C C . PHE A 1 179 ? -5.947 -5.223 -2.694 1.00 95.94 179 PHE A C 1
ATOM 1359 O O . PHE A 1 179 ? -5.481 -4.107 -2.920 1.00 95.94 179 PHE A O 1
ATOM 1366 N N . PHE A 1 180 ? -5.793 -6.233 -3.554 1.00 96.62 180 PHE A N 1
ATOM 1367 C CA . PHE A 1 180 ? -5.055 -6.087 -4.810 1.00 96.62 180 PHE A CA 1
ATOM 1368 C C . PHE A 1 180 ? -5.757 -5.137 -5.778 1.00 96.62 180 PHE A C 1
ATOM 1370 O O . PHE A 1 180 ? -5.095 -4.294 -6.375 1.00 96.62 180 PHE A O 1
ATOM 1377 N N . VAL A 1 181 ? -7.088 -5.198 -5.888 1.00 96.88 181 VAL A N 1
ATOM 1378 C CA . VAL A 1 181 ? -7.864 -4.234 -6.686 1.00 96.88 181 VAL A CA 1
ATOM 1379 C C . VAL A 1 181 ? -7.624 -2.808 -6.193 1.00 96.88 181 VAL A C 1
ATOM 1381 O O . VAL A 1 181 ? -7.391 -1.916 -7.006 1.00 96.88 181 VAL A O 1
ATOM 1384 N N . LEU A 1 182 ? -7.613 -2.587 -4.875 1.00 95.75 182 LEU A N 1
ATOM 1385 C CA . LEU A 1 182 ? -7.286 -1.285 -4.295 1.00 95.75 182 LEU A CA 1
ATOM 1386 C C . LEU A 1 182 ? -5.853 -0.854 -4.641 1.00 95.75 182 LEU A C 1
ATOM 1388 O O . LEU A 1 182 ? -5.651 0.286 -5.052 1.00 95.75 182 LEU A O 1
ATOM 1392 N N . ALA A 1 183 ? -4.869 -1.746 -4.517 1.00 95.50 183 ALA A N 1
ATOM 1393 C CA . ALA A 1 183 ? -3.474 -1.450 -4.842 1.00 95.50 183 ALA A CA 1
ATOM 1394 C C . ALA A 1 183 ? -3.289 -1.075 -6.325 1.00 95.50 183 ALA A C 1
ATOM 1396 O O . ALA A 1 183 ? -2.628 -0.084 -6.636 1.00 95.50 183 ALA A O 1
ATOM 1397 N N . LEU A 1 184 ? -3.926 -1.814 -7.239 1.00 95.12 184 LEU A N 1
ATOM 1398 C CA . LEU A 1 184 ? -3.911 -1.525 -8.677 1.00 95.12 184 LEU A CA 1
ATOM 1399 C C . LEU A 1 184 ? -4.647 -0.221 -9.007 1.00 95.12 184 LEU A C 1
ATOM 1401 O O . LEU A 1 184 ? -4.183 0.551 -9.847 1.00 95.12 184 LEU A O 1
ATOM 1405 N N . ALA A 1 185 ? -5.760 0.066 -8.327 1.00 94.50 185 ALA A N 1
ATOM 1406 C CA . ALA A 1 185 ? -6.476 1.330 -8.476 1.00 94.50 185 ALA A CA 1
ATOM 1407 C C . ALA A 1 185 ? -5.616 2.517 -8.019 1.00 94.50 185 ALA A C 1
ATOM 1409 O O . ALA A 1 185 ? -5.544 3.520 -8.726 1.00 94.50 185 ALA A O 1
ATOM 1410 N N . ILE A 1 186 ? -4.913 2.385 -6.888 1.00 91.94 186 ILE A N 1
ATOM 1411 C CA . ILE A 1 186 ? -3.953 3.386 -6.400 1.00 91.94 186 ILE A CA 1
ATOM 1412 C C . ILE A 1 186 ? -2.837 3.591 -7.427 1.00 91.94 186 ILE A C 1
ATOM 1414 O O . ILE A 1 186 ? -2.553 4.733 -7.779 1.00 91.94 186 ILE A O 1
ATOM 1418 N N . ARG A 1 187 ? -2.251 2.508 -7.954 1.00 90.69 187 ARG A N 1
ATOM 1419 C CA . ARG A 1 187 ? -1.190 2.577 -8.969 1.00 90.69 187 ARG A CA 1
ATOM 1420 C C . ARG A 1 187 ? -1.655 3.273 -10.251 1.00 90.69 187 ARG A C 1
ATOM 1422 O O . ARG A 1 187 ? -0.963 4.150 -10.761 1.00 90.69 187 ARG A O 1
ATOM 1429 N N . THR A 1 188 ? -2.838 2.913 -10.742 1.00 91.06 188 THR A N 1
ATOM 1430 C CA . THR A 1 188 ? -3.444 3.492 -11.954 1.00 91.06 188 THR A CA 1
ATOM 1431 C C . THR A 1 188 ? -3.757 4.971 -11.756 1.00 91.06 188 THR A C 1
ATOM 1433 O O . THR A 1 188 ? -3.433 5.801 -12.602 1.00 91.06 188 THR A O 1
ATOM 1436 N N . PHE A 1 189 ? -4.350 5.321 -10.612 1.00 89.56 189 PHE A N 1
ATOM 1437 C CA . PHE A 1 189 ? -4.656 6.704 -10.266 1.00 89.56 189 PHE A CA 1
ATOM 1438 C C . PHE A 1 189 ? -3.383 7.546 -10.130 1.00 89.56 189 PHE A C 1
ATOM 1440 O O . PHE A 1 189 ? -3.325 8.655 -10.654 1.00 89.56 189 PHE A O 1
ATOM 1447 N N . ALA A 1 190 ? -2.347 7.006 -9.483 1.00 85.81 190 ALA A N 1
ATOM 1448 C CA . ALA A 1 190 ? -1.055 7.666 -9.355 1.00 85.81 190 ALA A CA 1
ATOM 1449 C C . ALA A 1 190 ? -0.416 7.926 -10.723 1.00 85.81 190 ALA A C 1
ATOM 1451 O O . ALA A 1 190 ? -0.029 9.058 -10.999 1.00 85.81 190 ALA A O 1
ATOM 1452 N N . ALA A 1 191 ? -0.374 6.925 -11.608 1.00 84.69 191 ALA A N 1
ATOM 1453 C CA . ALA A 1 191 ? 0.143 7.092 -12.965 1.00 84.69 191 ALA A CA 1
ATOM 1454 C C . ALA A 1 191 ? -0.643 8.158 -13.755 1.00 84.69 191 ALA A C 1
ATOM 1456 O O . ALA A 1 191 ? -0.041 9.047 -14.358 1.00 84.69 191 ALA A O 1
ATOM 1457 N N . ALA A 1 192 ? -1.978 8.130 -13.679 1.00 86.56 192 ALA A N 1
ATOM 1458 C CA . ALA A 1 192 ? -2.846 9.075 -14.380 1.00 86.56 192 ALA A CA 1
ATOM 1459 C C . ALA A 1 192 ? -2.664 10.530 -13.916 1.00 86.56 192 ALA A C 1
ATOM 1461 O O . ALA A 1 192 ? -2.673 11.452 -14.730 1.00 86.56 192 ALA A O 1
ATOM 1462 N N . VAL A 1 193 ? -2.538 10.741 -12.603 1.00 83.06 193 VAL A N 1
ATOM 1463 C CA . VAL A 1 193 ? -2.457 12.082 -12.005 1.00 83.06 193 VAL A CA 1
ATOM 1464 C C . VAL A 1 193 ? -1.048 12.651 -12.083 1.00 83.06 193 VAL A C 1
ATOM 1466 O O . VAL A 1 193 ? -0.888 13.857 -12.256 1.00 83.06 193 VAL A O 1
ATOM 1469 N N . LEU A 1 194 ? -0.038 11.804 -11.904 1.00 77.38 194 LEU A N 1
ATOM 1470 C CA . LEU A 1 194 ? 1.316 12.266 -11.635 1.00 77.38 194 LEU A CA 1
ATOM 1471 C C . LEU A 1 194 ? 2.257 12.136 -12.843 1.00 77.38 194 LEU A C 1
ATOM 1473 O O . LEU A 1 194 ? 3.255 12.849 -12.893 1.00 77.38 194 LEU A O 1
ATOM 1477 N N . VAL A 1 195 ? 1.937 11.277 -13.821 1.00 78.25 195 VAL A N 1
ATOM 1478 C CA . VAL A 1 195 ? 2.658 11.195 -15.104 1.00 78.25 195 VAL A CA 1
ATOM 1479 C C . VAL A 1 195 ? 1.823 11.848 -16.203 1.00 78.25 195 VAL A C 1
ATOM 1481 O O . VAL A 1 195 ? 2.136 12.953 -16.640 1.00 78.25 195 VAL A O 1
ATOM 1484 N N . ALA A 1 196 ? 0.750 11.184 -16.632 1.00 82.19 196 ALA A N 1
ATOM 1485 C CA . ALA A 1 196 ? -0.210 11.695 -17.605 1.00 82.19 196 ALA A CA 1
ATOM 1486 C C . ALA A 1 196 ? -1.454 10.789 -17.631 1.00 82.19 196 ALA A C 1
ATOM 1488 O O . ALA A 1 196 ? -1.312 9.570 -17.501 1.00 82.19 196 ALA A O 1
ATOM 1489 N N . PRO A 1 197 ? -2.666 11.321 -17.886 1.00 85.50 197 PRO A N 1
ATOM 1490 C CA . PRO A 1 197 ? -3.879 10.505 -17.962 1.00 85.50 197 PRO A CA 1
ATOM 1491 C C . PRO A 1 197 ? -3.818 9.390 -19.015 1.00 85.50 197 PRO A C 1
ATOM 1493 O O . PRO A 1 197 ? -4.435 8.344 -18.835 1.00 85.50 197 PRO A O 1
ATOM 1496 N N . GLN A 1 198 ? -3.075 9.598 -20.106 1.00 85.88 198 GLN A N 1
ATOM 1497 C CA . GLN A 1 198 ? -2.900 8.614 -21.178 1.00 85.88 198 GLN A CA 1
ATOM 1498 C C . GLN A 1 198 ? -2.002 7.440 -20.756 1.00 85.88 198 GLN A C 1
ATOM 1500 O O . GLN A 1 198 ? -2.180 6.331 -21.247 1.00 85.88 198 GLN A O 1
ATOM 1505 N N . GLU A 1 199 ? -1.097 7.663 -19.802 1.00 82.88 199 GLU A N 1
ATOM 1506 C CA . GLU A 1 199 ? -0.142 6.672 -19.286 1.00 82.88 199 GLU A CA 1
ATOM 1507 C C . GLU A 1 199 ? -0.684 5.935 -18.044 1.00 82.88 199 GLU A C 1
ATOM 1509 O O . GLU A 1 199 ? 0.046 5.219 -17.356 1.00 82.88 199 GLU A O 1
ATOM 1514 N N . ALA A 1 200 ? -1.980 6.078 -17.733 1.00 86.19 200 ALA A N 1
ATOM 1515 C CA . ALA A 1 200 ? -2.611 5.482 -16.550 1.00 86.19 200 ALA A CA 1
ATOM 1516 C C . ALA A 1 200 ? -2.409 3.959 -16.449 1.00 86.19 200 ALA A C 1
ATOM 1518 O O . ALA A 1 200 ? -2.301 3.421 -15.347 1.00 86.19 200 ALA A O 1
ATOM 1519 N N . PHE A 1 201 ? -2.336 3.278 -17.595 1.00 88.44 201 PHE A N 1
ATOM 1520 C CA . PHE A 1 201 ? -2.121 1.833 -17.711 1.00 88.44 201 PHE A CA 1
ATOM 1521 C C . PHE A 1 201 ? -0.722 1.466 -18.222 1.00 88.44 201 PHE A C 1
ATOM 1523 O O . PHE A 1 201 ? -0.475 0.303 -18.514 1.00 88.44 201 PHE A O 1
ATOM 1530 N N . ALA A 1 202 ? 0.220 2.413 -18.288 1.00 84.56 202 ALA A N 1
ATOM 1531 C CA . ALA A 1 202 ? 1.585 2.156 -18.762 1.00 84.56 202 ALA A CA 1
ATOM 1532 C C . ALA A 1 202 ? 2.344 1.123 -17.908 1.00 84.56 202 ALA A C 1
ATOM 1534 O O . ALA A 1 202 ? 3.295 0.497 -18.363 1.00 84.56 202 ALA A O 1
ATOM 1535 N N . TRP A 1 203 ? 1.912 0.932 -16.657 1.00 87.00 203 TRP A N 1
ATOM 1536 C CA . TRP A 1 203 ? 2.443 -0.086 -15.753 1.00 87.00 203 TRP A CA 1
ATOM 1537 C C . TRP A 1 203 ? 1.982 -1.512 -16.100 1.00 87.00 203 TRP A C 1
ATOM 1539 O O . TRP A 1 203 ? 2.582 -2.466 -15.608 1.00 87.00 203 TRP A O 1
ATOM 1549 N N . LEU A 1 204 ? 0.929 -1.675 -16.911 1.00 89.50 204 LEU A N 1
ATOM 1550 C CA . LEU A 1 204 ? 0.393 -2.970 -17.334 1.00 89.50 204 LEU A CA 1
ATOM 1551 C C . LEU A 1 204 ? 1.185 -3.493 -18.540 1.00 89.50 204 LEU A C 1
ATOM 1553 O O . LEU A 1 204 ? 0.696 -3.573 -19.664 1.00 89.50 204 LEU A O 1
ATOM 1557 N N . THR A 1 205 ? 2.457 -3.795 -18.309 1.00 89.88 205 THR A N 1
ATOM 1558 C CA . THR A 1 205 ? 3.325 -4.425 -19.304 1.00 89.88 205 THR A CA 1
ATOM 1559 C C . THR A 1 205 ? 2.965 -5.909 -19.461 1.00 89.88 205 THR A C 1
ATOM 1561 O O . THR A 1 205 ? 2.392 -6.508 -18.546 1.00 89.88 205 THR A O 1
ATOM 1564 N N . PRO A 1 206 ? 3.361 -6.570 -20.565 1.00 89.50 206 PRO A N 1
ATOM 1565 C CA . PRO A 1 206 ? 3.187 -8.017 -20.698 1.00 89.50 206 PRO A CA 1
ATOM 1566 C C . PRO A 1 206 ? 3.840 -8.805 -19.548 1.00 89.50 206 PRO A C 1
ATOM 1568 O O . PRO A 1 206 ? 3.320 -9.838 -19.123 1.00 89.50 206 PRO A O 1
ATOM 1571 N N . GLY A 1 207 ? 4.978 -8.321 -19.029 1.00 90.06 207 GLY A N 1
ATOM 1572 C CA . GLY A 1 207 ? 5.645 -8.907 -17.867 1.00 90.06 207 GLY A CA 1
ATOM 1573 C C . GLY A 1 207 ? 4.802 -8.765 -16.600 1.00 90.06 207 GLY A C 1
ATOM 1574 O O . GLY A 1 207 ? 4.674 -9.722 -15.836 1.00 90.06 207 GLY A O 1
ATOM 1575 N N . ALA A 1 208 ? 4.150 -7.614 -16.408 1.00 91.81 208 ALA A N 1
ATOM 1576 C CA . ALA A 1 208 ? 3.228 -7.393 -15.300 1.00 91.81 208 ALA A CA 1
ATOM 1577 C C . ALA A 1 208 ? 1.974 -8.264 -15.374 1.00 91.81 208 ALA A C 1
ATOM 1579 O O . ALA A 1 208 ? 1.599 -8.852 -14.362 1.00 91.81 208 ALA A O 1
ATOM 1580 N N . GLU A 1 209 ? 1.357 -8.412 -16.546 1.00 94.00 209 GLU A N 1
ATOM 1581 C CA . GLU A 1 209 ? 0.196 -9.293 -16.729 1.00 94.00 209 GLU A CA 1
ATOM 1582 C C . GLU A 1 209 ? 0.525 -10.744 -16.363 1.00 94.00 209 GLU A C 1
ATOM 1584 O O . GLU A 1 209 ? -0.168 -11.367 -15.551 1.00 94.00 209 GLU A O 1
ATOM 1589 N N . LEU A 1 210 ? 1.625 -11.271 -16.911 1.00 95.25 210 LEU A N 1
ATOM 1590 C CA . LEU A 1 210 ? 2.061 -12.639 -16.649 1.00 95.25 210 LEU A CA 1
ATOM 1591 C C . L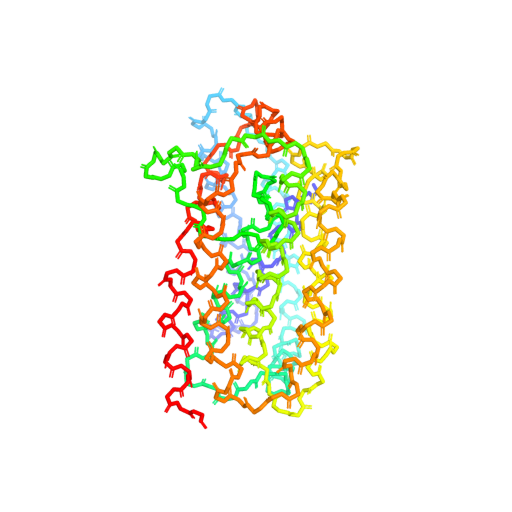EU A 1 210 ? 2.508 -12.819 -15.191 1.00 95.25 210 LEU A C 1
ATOM 1593 O O . LEU A 1 210 ? 2.162 -13.820 -14.562 1.00 95.25 210 LEU A O 1
ATOM 1597 N N . GLY A 1 211 ? 3.215 -11.839 -14.625 1.00 95.19 211 GLY A N 1
ATOM 1598 C CA . GLY A 1 211 ? 3.632 -11.837 -13.224 1.00 95.19 211 GLY A CA 1
ATOM 1599 C C . GLY A 1 211 ? 2.453 -11.823 -12.249 1.00 95.19 211 GLY A C 1
ATOM 1600 O O . GLY A 1 211 ? 2.447 -12.597 -11.291 1.00 95.19 211 GLY A O 1
ATOM 1601 N N . LEU A 1 212 ? 1.425 -11.007 -12.506 1.00 96.31 212 LEU A N 1
ATOM 1602 C CA . LEU A 1 212 ? 0.191 -10.972 -11.712 1.00 96.31 212 LEU A CA 1
ATOM 1603 C C . LEU A 1 212 ? -0.578 -12.293 -11.804 1.00 96.31 212 LEU A C 1
ATOM 1605 O O . LEU A 1 212 ? -1.066 -12.785 -10.786 1.00 96.31 212 LEU A O 1
ATOM 1609 N N . LEU A 1 213 ? -0.667 -12.887 -12.999 1.00 96.81 213 LEU A N 1
ATOM 1610 C CA . LEU A 1 213 ? -1.342 -14.169 -13.204 1.00 96.81 213 LEU A CA 1
ATOM 1611 C C . LEU A 1 213 ? -0.623 -15.292 -12.451 1.00 96.81 213 LEU A C 1
ATOM 1613 O O . LEU A 1 213 ? -1.248 -15.992 -11.651 1.00 96.81 213 LEU A O 1
ATOM 1617 N N . ILE A 1 214 ? 0.689 -15.443 -12.657 1.00 96.94 214 ILE A N 1
ATOM 1618 C CA . ILE A 1 214 ? 1.495 -16.465 -11.975 1.00 96.94 214 ILE A CA 1
ATOM 1619 C C . ILE A 1 214 ? 1.468 -16.239 -10.462 1.00 96.94 214 ILE A C 1
ATOM 1621 O O . ILE A 1 214 ? 1.202 -17.173 -9.706 1.00 96.94 214 ILE A O 1
ATOM 1625 N N . GLY A 1 215 ? 1.693 -15.001 -10.017 1.00 96.44 215 GLY A N 1
ATOM 1626 C CA . GLY A 1 215 ? 1.660 -14.623 -8.608 1.00 96.44 215 GLY A CA 1
ATOM 1627 C C . GLY A 1 215 ? 0.307 -14.912 -7.961 1.00 96.44 215 GLY A C 1
ATOM 1628 O O . GLY A 1 215 ? 0.268 -15.474 -6.872 1.00 96.44 215 GLY A O 1
ATOM 1629 N N . GLY A 1 216 ? -0.800 -14.605 -8.640 1.00 96.50 216 GLY A N 1
ATOM 1630 C CA . GLY A 1 216 ? -2.159 -14.855 -8.156 1.00 96.50 216 GLY A CA 1
ATOM 1631 C C . GLY A 1 216 ? -2.515 -16.342 -8.071 1.00 96.50 216 GLY A C 1
ATOM 1632 O O . GLY A 1 216 ? -3.087 -16.779 -7.067 1.00 96.50 216 GLY A O 1
ATOM 1633 N N . VAL A 1 217 ? -2.143 -17.137 -9.081 1.00 96.75 217 VAL A N 1
ATOM 1634 C CA . VAL A 1 217 ? -2.343 -18.598 -9.074 1.00 96.75 217 VAL A CA 1
ATOM 1635 C C . VAL A 1 217 ? -1.518 -19.240 -7.962 1.00 96.75 217 VAL A C 1
ATOM 1637 O O . VAL A 1 217 ? -2.069 -19.970 -7.136 1.00 96.75 217 VAL A O 1
ATOM 1640 N N . LEU A 1 218 ? -0.220 -18.931 -7.887 1.00 96.88 218 LEU A N 1
ATOM 1641 C CA . LEU A 1 218 ? 0.659 -19.465 -6.848 1.00 96.88 218 LEU A CA 1
ATOM 1642 C C . LEU A 1 218 ? 0.198 -19.030 -5.460 1.00 96.88 218 LEU A C 1
ATOM 1644 O O . LEU A 1 218 ? 0.059 -19.879 -4.588 1.00 96.88 218 LEU A O 1
ATOM 1648 N N . LEU A 1 219 ? -0.124 -17.751 -5.254 1.00 97.06 219 LEU A N 1
ATOM 1649 C CA . LEU A 1 219 ? -0.669 -17.268 -3.986 1.00 97.06 219 LEU A CA 1
ATOM 1650 C C . LEU A 1 219 ? -1.923 -18.056 -3.593 1.00 97.06 219 LEU A C 1
ATOM 1652 O O . LEU A 1 219 ? -2.010 -18.516 -2.460 1.00 97.06 219 LEU A O 1
ATOM 1656 N N . SER A 1 220 ? -2.858 -18.275 -4.520 1.00 95.19 220 SER A N 1
ATOM 1657 C CA . SER A 1 220 ? -4.085 -19.036 -4.247 1.00 95.19 220 SER A CA 1
ATOM 1658 C C . SER A 1 220 ? -3.799 -20.462 -3.773 1.00 95.19 220 SER A C 1
ATOM 1660 O O . SER A 1 220 ? -4.447 -20.925 -2.836 1.00 95.19 220 SER A O 1
ATOM 1662 N N . LEU A 1 221 ? -2.797 -21.127 -4.356 1.00 95.56 221 LEU A N 1
ATOM 1663 C CA . LEU A 1 221 ? -2.334 -22.445 -3.911 1.00 95.56 221 LEU A CA 1
ATOM 1664 C C . LEU A 1 221 ? -1.644 -22.376 -2.541 1.00 95.56 221 LEU A C 1
ATOM 1666 O O . LEU A 1 221 ? -1.904 -23.204 -1.672 1.00 95.56 221 LEU A O 1
ATOM 1670 N N . LEU A 1 222 ? -0.798 -21.369 -2.319 1.00 95.94 222 LEU A N 1
ATOM 1671 C CA . LEU A 1 222 ? -0.065 -21.182 -1.065 1.00 95.94 222 LEU A CA 1
ATOM 1672 C C . LEU A 1 222 ? -0.985 -20.839 0.114 1.00 95.94 222 LEU A C 1
ATOM 1674 O O . LEU A 1 222 ? -0.670 -21.174 1.254 1.00 95.94 222 LEU A O 1
ATOM 1678 N N . LEU A 1 223 ? -2.142 -20.220 -0.133 1.00 94.25 223 LEU A N 1
ATOM 1679 C CA . LEU A 1 223 ? -3.139 -19.944 0.906 1.00 94.25 223 LEU A CA 1
ATOM 1680 C C . LEU A 1 223 ? -3.733 -21.221 1.521 1.00 94.25 223 LEU A C 1
ATOM 1682 O O . LEU A 1 223 ? -4.154 -21.173 2.680 1.00 94.25 223 LEU A O 1
ATOM 1686 N N . LEU A 1 224 ? -3.711 -22.343 0.788 1.00 93.56 224 LEU A N 1
ATOM 1687 C CA . LEU A 1 224 ? -4.167 -23.661 1.251 1.00 93.56 224 LEU A CA 1
ATOM 1688 C C . LEU A 1 224 ? -3.209 -24.299 2.270 1.00 93.56 224 LEU A C 1
ATOM 1690 O O . LEU A 1 224 ? -3.577 -25.253 2.952 1.00 93.56 224 LEU A O 1
ATOM 1694 N N . LEU A 1 225 ? -1.978 -23.791 2.372 1.00 93.88 225 LEU A N 1
ATOM 1695 C CA . LEU A 1 225 ? -0.967 -24.309 3.286 1.00 93.88 225 LEU A CA 1
ATOM 1696 C C . LEU A 1 225 ? -1.212 -23.836 4.732 1.00 93.88 225 LEU A C 1
ATOM 1698 O O . LEU A 1 225 ? -1.796 -22.768 4.956 1.00 93.88 225 LEU A O 1
ATOM 1702 N N . PRO A 1 226 ? -0.729 -24.596 5.734 1.00 92.12 226 PRO A N 1
ATOM 1703 C CA . PRO A 1 226 ? -0.830 -24.204 7.135 1.00 92.12 226 PRO A CA 1
ATOM 1704 C C . PRO A 1 226 ? -0.022 -22.930 7.429 1.00 92.12 226 PRO A C 1
ATOM 1706 O O . PRO A 1 226 ? 0.974 -22.624 6.767 1.00 92.12 226 PRO A O 1
ATOM 1709 N N . ALA A 1 227 ? -0.446 -22.195 8.462 1.00 90.25 227 ALA A N 1
ATOM 1710 C CA . ALA A 1 227 ? 0.115 -20.902 8.858 1.00 90.25 227 ALA A CA 1
ATOM 1711 C C . ALA A 1 227 ? 1.658 -20.835 8.926 1.00 90.25 227 ALA A C 1
ATOM 1713 O O . ALA A 1 227 ? 2.206 -19.927 8.292 1.00 90.25 227 ALA A O 1
ATOM 1714 N N . PRO A 1 228 ? 2.381 -21.769 9.582 1.00 91.44 228 PRO A N 1
ATOM 1715 C CA . PRO A 1 228 ? 3.840 -21.683 9.683 1.00 91.44 228 PRO A CA 1
ATOM 1716 C C . PRO A 1 228 ? 4.535 -21.783 8.319 1.00 91.44 228 PRO A C 1
ATOM 1718 O O . PRO A 1 228 ? 5.485 -21.049 8.051 1.00 91.44 228 PRO A O 1
ATOM 1721 N N . ILE A 1 229 ? 4.023 -22.631 7.417 1.00 93.25 229 ILE A N 1
ATOM 1722 C CA . ILE A 1 229 ? 4.582 -22.784 6.067 1.00 93.25 229 ILE A CA 1
ATOM 1723 C C . ILE A 1 229 ? 4.357 -21.506 5.257 1.00 93.25 229 ILE A C 1
ATOM 1725 O O . ILE A 1 229 ? 5.274 -21.042 4.585 1.00 93.25 229 ILE A O 1
ATOM 1729 N N . ARG A 1 230 ? 3.174 -20.886 5.356 1.00 94.06 230 ARG A N 1
ATOM 1730 C CA . ARG A 1 230 ? 2.890 -19.611 4.675 1.00 94.06 230 ARG A CA 1
ATOM 1731 C C . ARG A 1 230 ? 3.855 -18.509 5.102 1.00 94.06 230 ARG A C 1
ATOM 1733 O O . ARG A 1 230 ? 4.339 -17.775 4.250 1.00 94.06 230 ARG A O 1
ATOM 1740 N N . ILE A 1 231 ? 4.156 -18.405 6.396 1.00 92.62 231 ILE A N 1
ATOM 1741 C CA . ILE A 1 231 ? 5.070 -17.380 6.922 1.00 92.62 231 ILE A CA 1
ATOM 1742 C C . ILE A 1 231 ? 6.503 -17.639 6.460 1.00 92.62 231 ILE A C 1
ATOM 1744 O O . ILE A 1 231 ? 7.172 -16.712 6.001 1.00 92.62 231 ILE A O 1
ATOM 1748 N N . ALA A 1 232 ? 6.955 -18.895 6.509 1.00 93.56 232 ALA A N 1
ATOM 1749 C CA . ALA A 1 232 ? 8.266 -19.276 5.994 1.00 93.56 232 ALA A CA 1
ATOM 1750 C C . ALA A 1 232 ? 8.395 -18.951 4.497 1.00 93.56 232 ALA A C 1
ATOM 1752 O O . ALA A 1 232 ? 9.364 -18.317 4.081 1.00 93.56 232 ALA A O 1
ATOM 1753 N N . LEU A 1 233 ? 7.387 -19.310 3.694 1.00 95.06 233 LEU A N 1
ATOM 1754 C CA . LEU A 1 233 ? 7.362 -19.014 2.262 1.00 95.06 233 LEU A CA 1
ATOM 1755 C C . LEU A 1 233 ? 7.274 -17.513 1.973 1.00 95.06 233 LEU A C 1
ATOM 1757 O O . LEU A 1 233 ? 7.926 -17.057 1.040 1.00 95.06 233 LEU A O 1
ATOM 1761 N N . ALA A 1 234 ? 6.548 -16.735 2.780 1.00 94.94 234 ALA A N 1
ATOM 1762 C CA . ALA A 1 234 ? 6.527 -15.278 2.669 1.00 94.94 234 ALA A CA 1
ATOM 1763 C C . ALA A 1 234 ? 7.922 -14.678 2.902 1.00 94.94 234 ALA A C 1
ATOM 1765 O O . ALA A 1 234 ? 8.365 -13.845 2.116 1.00 94.94 234 ALA A O 1
ATOM 1766 N N . GLY A 1 235 ? 8.639 -15.136 3.935 1.00 94.12 235 GLY A N 1
ATOM 1767 C CA . GLY A 1 235 ? 10.009 -14.703 4.219 1.00 94.12 235 GLY A CA 1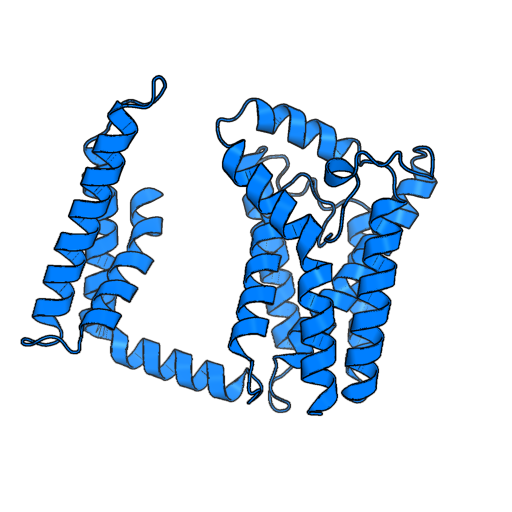
ATOM 1768 C C . GLY A 1 235 ? 10.992 -15.072 3.104 1.00 94.12 235 GLY A C 1
ATOM 1769 O O . GLY A 1 235 ? 11.740 -14.216 2.634 1.00 94.12 235 GLY A O 1
ATOM 1770 N N . VAL A 1 236 ? 10.950 -16.319 2.621 1.00 95.12 236 VAL A N 1
ATOM 1771 C CA . VAL A 1 236 ? 11.803 -16.782 1.510 1.00 95.12 236 VAL A CA 1
ATOM 1772 C C . VAL A 1 236 ? 11.499 -16.012 0.225 1.00 95.12 236 VAL A C 1
ATOM 1774 O O . VAL A 1 236 ? 12.423 -15.540 -0.435 1.00 95.12 236 VAL A O 1
ATOM 1777 N N . ALA A 1 237 ? 10.220 -15.831 -0.117 1.00 95.12 237 ALA A N 1
ATOM 1778 C CA . ALA A 1 237 ? 9.814 -15.066 -1.292 1.00 95.12 237 ALA A CA 1
ATOM 1779 C C . ALA A 1 237 ? 10.214 -13.586 -1.182 1.00 95.12 237 ALA A C 1
ATOM 1781 O O . ALA A 1 237 ? 10.585 -12.989 -2.188 1.00 95.12 237 ALA A O 1
ATOM 1782 N N . LEU A 1 238 ? 10.205 -13.006 0.025 1.00 94.56 238 LEU A N 1
ATOM 1783 C CA . LEU A 1 238 ? 10.624 -11.623 0.274 1.00 94.56 238 LEU A CA 1
ATOM 1784 C C . LEU A 1 238 ? 12.128 -11.450 0.045 1.00 94.56 238 LEU A C 1
ATOM 1786 O O . LEU A 1 238 ? 12.547 -10.495 -0.612 1.00 94.56 238 LEU A O 1
ATOM 1790 N N . MET A 1 239 ? 12.935 -12.399 0.527 1.00 93.88 239 MET A N 1
ATOM 1791 C CA . MET A 1 239 ? 14.381 -12.424 0.281 1.00 93.88 239 MET A CA 1
ATOM 1792 C C . MET A 1 239 ? 14.696 -12.634 -1.204 1.00 93.88 239 MET A C 1
ATOM 1794 O O . MET A 1 239 ? 15.486 -11.884 -1.776 1.00 93.88 239 MET A O 1
ATOM 1798 N N . ALA A 1 240 ? 14.049 -13.614 -1.842 1.00 93.69 240 ALA A N 1
ATOM 1799 C CA . ALA A 1 240 ? 14.234 -13.914 -3.260 1.00 93.69 240 ALA A CA 1
ATOM 1800 C C . ALA A 1 240 ? 13.791 -12.748 -4.156 1.00 93.69 240 ALA A C 1
ATOM 1802 O O . ALA A 1 240 ? 14.514 -12.375 -5.075 1.00 93.69 240 ALA A O 1
ATOM 1803 N N . GLY A 1 241 ? 12.641 -12.136 -3.859 1.00 91.12 241 GLY A N 1
ATOM 1804 C CA . GLY A 1 241 ? 12.125 -10.972 -4.574 1.00 91.12 241 GLY A CA 1
ATOM 1805 C C . GLY A 1 241 ? 13.063 -9.777 -4.451 1.00 91.12 241 GLY A C 1
ATOM 1806 O O . GLY A 1 241 ? 13.436 -9.195 -5.465 1.00 91.12 241 GLY A O 1
ATOM 1807 N N . SER A 1 242 ? 13.526 -9.468 -3.236 1.00 90.75 242 SER A N 1
ATOM 1808 C CA . SER A 1 242 ? 14.481 -8.374 -3.006 1.00 90.75 242 SER A CA 1
ATOM 1809 C C . SER A 1 242 ? 15.800 -8.611 -3.750 1.00 90.75 242 SER A C 1
ATOM 1811 O O . SER A 1 242 ? 16.322 -7.699 -4.388 1.00 90.75 242 SER A O 1
ATOM 1813 N N . ALA A 1 243 ? 16.331 -9.837 -3.738 1.00 90.69 243 ALA A N 1
ATOM 1814 C CA . ALA A 1 243 ? 17.530 -10.178 -4.501 1.00 90.69 243 ALA A CA 1
ATOM 1815 C C . ALA A 1 243 ? 17.304 -10.025 -6.016 1.00 90.69 243 ALA A C 1
ATOM 1817 O O . ALA A 1 243 ? 18.097 -9.373 -6.694 1.00 90.69 243 ALA A O 1
ATOM 1818 N N . LEU A 1 244 ? 16.199 -10.564 -6.540 1.00 89.94 244 LEU A N 1
ATOM 1819 C CA . LEU A 1 244 ? 15.876 -10.523 -7.966 1.00 89.94 244 LEU A CA 1
ATOM 1820 C C . LEU A 1 244 ? 15.704 -9.088 -8.482 1.00 89.94 244 LEU A C 1
ATOM 1822 O O . LEU A 1 244 ? 16.198 -8.759 -9.559 1.00 89.94 244 LEU A O 1
ATOM 1826 N N . VAL A 1 245 ? 15.071 -8.213 -7.697 1.00 88.88 245 VAL A N 1
ATOM 1827 C CA . VAL A 1 245 ? 14.906 -6.786 -8.024 1.00 88.88 245 VAL A CA 1
ATOM 1828 C C . VAL A 1 245 ? 16.254 -6.099 -8.218 1.00 88.88 245 VAL A C 1
ATOM 1830 O O . VAL A 1 245 ? 16.434 -5.369 -9.190 1.00 88.88 245 VAL A O 1
ATOM 1833 N N . ASN A 1 246 ? 17.219 -6.367 -7.336 1.00 88.62 246 ASN A N 1
ATOM 1834 C CA . ASN A 1 246 ? 18.550 -5.762 -7.416 1.00 88.62 246 ASN A CA 1
ATOM 1835 C C . ASN A 1 246 ? 19.408 -6.336 -8.558 1.00 88.62 246 ASN A C 1
ATOM 1837 O O . ASN A 1 246 ? 20.325 -5.666 -9.025 1.00 88.62 246 ASN A O 1
ATOM 1841 N N . LEU A 1 247 ? 19.103 -7.548 -9.034 1.00 85.12 247 LEU A N 1
ATOM 1842 C CA . LEU A 1 247 ? 19.757 -8.158 -10.200 1.00 85.12 247 LEU A CA 1
ATOM 1843 C C . LEU A 1 247 ? 19.170 -7.681 -11.536 1.00 85.12 247 LEU A C 1
ATOM 1845 O O . LEU A 1 247 ? 19.858 -7.710 -12.558 1.00 85.12 247 LEU A O 1
ATOM 1849 N N . THR A 1 248 ? 17.903 -7.270 -11.536 1.00 82.62 248 THR A N 1
ATOM 1850 C CA . THR A 1 248 ? 17.174 -6.872 -12.745 1.00 82.62 248 THR A CA 1
ATOM 1851 C C . THR A 1 248 ? 17.688 -5.517 -13.253 1.00 82.62 248 THR A C 1
ATOM 1853 O O . THR A 1 248 ? 17.974 -4.636 -12.438 1.00 82.62 248 THR A O 1
ATOM 1856 N N . PRO A 1 249 ? 17.817 -5.295 -14.577 1.00 79.19 249 PRO A N 1
ATOM 1857 C CA . PRO A 1 249 ? 18.161 -3.979 -15.112 1.00 79.19 249 PRO A CA 1
ATOM 1858 C C . PRO A 1 249 ? 17.035 -2.953 -14.898 1.00 79.19 249 PRO A C 1
ATOM 1860 O O . PRO A 1 249 ? 15.902 -3.297 -14.553 1.00 79.19 249 PRO A O 1
ATOM 1863 N N . ALA A 1 250 ? 17.350 -1.665 -15.043 1.00 71.12 250 ALA A N 1
ATOM 1864 C CA . ALA A 1 250 ? 16.349 -0.603 -14.953 1.00 71.12 250 ALA A CA 1
ATOM 1865 C C . ALA A 1 250 ? 15.337 -0.705 -16.109 1.00 71.12 250 ALA A C 1
ATOM 1867 O O . ALA A 1 250 ? 15.687 -1.119 -17.215 1.00 71.12 250 ALA A O 1
ATOM 1868 N N . ASN A 1 251 ? 14.078 -0.340 -15.848 1.00 73.25 251 ASN A N 1
ATOM 1869 C CA . ASN A 1 251 ? 13.034 -0.336 -16.870 1.00 73.25 251 ASN A CA 1
ATOM 1870 C C . ASN A 1 251 ? 13.100 0.979 -17.674 1.00 73.25 251 ASN A C 1
ATOM 1872 O O . ASN A 1 251 ? 12.916 2.041 -17.072 1.00 73.25 251 ASN A O 1
ATOM 1876 N N . PRO A 1 252 ? 13.251 0.954 -19.011 1.00 67.75 252 PRO A N 1
ATOM 1877 C CA . PRO A 1 252 ? 13.224 2.169 -19.830 1.00 67.75 252 PRO A CA 1
ATOM 1878 C C . PRO A 1 252 ? 11.954 3.019 -19.644 1.00 67.75 252 PRO A C 1
ATOM 1880 O O . PRO A 1 252 ? 12.022 4.247 -19.650 1.00 67.75 252 PRO A O 1
ATOM 1883 N N . TYR A 1 253 ? 10.797 2.386 -19.412 1.00 64.56 253 TYR A N 1
ATOM 1884 C CA . TYR A 1 253 ? 9.535 3.090 -19.151 1.00 64.56 253 TYR A CA 1
ATOM 1885 C C . TYR A 1 253 ? 9.547 3.830 -17.809 1.00 64.56 253 TYR A C 1
ATOM 1887 O O . TYR A 1 253 ? 9.012 4.935 -17.705 1.00 64.56 253 TYR A O 1
ATOM 1895 N N . SER A 1 254 ? 10.200 3.258 -16.790 1.00 66.00 254 SER A N 1
ATOM 1896 C CA . SER A 1 254 ? 10.363 3.929 -15.495 1.00 66.00 254 SER A CA 1
ATOM 1897 C C . SER A 1 254 ? 11.248 5.168 -15.611 1.00 66.00 254 SER A C 1
ATOM 1899 O O . SER A 1 254 ? 10.929 6.190 -15.010 1.00 66.00 254 SER A O 1
ATOM 1901 N N . GLU A 1 255 ? 12.297 5.123 -16.440 1.00 67.81 255 GLU A N 1
ATOM 1902 C CA . GLU A 1 255 ? 13.183 6.268 -16.675 1.00 67.81 255 GLU A CA 1
ATOM 1903 C C . GLU A 1 255 ? 12.478 7.409 -17.420 1.00 67.81 255 GLU A C 1
ATOM 1905 O O . GLU A 1 255 ? 12.654 8.578 -17.069 1.00 67.81 255 GLU A O 1
ATOM 1910 N N . ALA A 1 256 ? 11.627 7.082 -18.397 1.00 66.69 256 ALA A N 1
ATOM 1911 C CA . ALA A 1 256 ? 10.806 8.069 -19.094 1.00 66.69 256 ALA A CA 1
ATOM 1912 C C . ALA A 1 256 ? 9.790 8.744 -18.150 1.00 66.69 256 ALA A C 1
ATOM 1914 O O . ALA A 1 256 ? 9.666 9.970 -18.149 1.00 66.69 256 ALA A O 1
ATOM 1915 N N . ALA A 1 257 ? 9.117 7.967 -17.292 1.00 67.19 257 ALA A N 1
ATOM 1916 C CA . ALA A 1 257 ? 8.216 8.507 -16.270 1.00 67.19 257 ALA A CA 1
ATOM 1917 C C . ALA A 1 257 ? 8.964 9.398 -15.256 1.00 67.19 257 ALA A C 1
ATOM 1919 O O . ALA A 1 257 ? 8.476 10.469 -14.891 1.00 67.19 257 ALA A O 1
ATOM 1920 N N . LEU A 1 258 ? 10.177 8.996 -14.861 1.00 67.56 258 LEU A N 1
ATOM 1921 C CA . LEU A 1 258 ? 11.102 9.763 -14.018 1.00 67.56 258 LEU A CA 1
ATOM 1922 C C . LEU A 1 258 ? 11.477 11.111 -14.632 1.00 67.56 258 LEU A C 1
ATOM 1924 O O . LEU A 1 258 ? 11.487 12.123 -13.932 1.00 67.56 258 LEU A O 1
ATOM 1928 N N . ALA A 1 259 ? 11.804 11.137 -15.924 1.00 65.50 259 ALA A N 1
ATOM 1929 C CA . ALA A 1 259 ? 12.203 12.358 -16.615 1.00 65.50 259 ALA A CA 1
ATOM 1930 C C . ALA A 1 259 ? 11.059 13.382 -16.658 1.00 65.50 259 ALA A C 1
ATOM 1932 O O . ALA A 1 259 ? 11.277 14.552 -16.340 1.00 65.50 259 ALA A O 1
ATOM 1933 N N . THR A 1 260 ? 9.839 12.932 -16.962 1.00 64.62 260 THR A N 1
ATOM 1934 C CA . THR A 1 260 ? 8.634 13.774 -16.939 1.00 64.62 260 THR A CA 1
ATOM 1935 C C . THR A 1 260 ? 8.318 14.260 -15.523 1.00 64.62 260 THR A C 1
ATOM 1937 O O . THR A 1 260 ? 8.016 15.434 -15.316 1.00 64.62 260 THR A O 1
ATOM 1940 N N . TRP A 1 261 ? 8.453 13.398 -14.512 1.00 63.72 261 TRP A N 1
ATOM 1941 C CA . TRP A 1 261 ? 8.146 13.765 -13.128 1.00 63.72 261 TRP A CA 1
ATOM 1942 C C . TRP A 1 261 ? 9.192 14.681 -12.495 1.00 63.72 261 TRP A C 1
ATOM 1944 O O . TRP A 1 261 ? 8.825 15.570 -11.732 1.00 63.72 261 TRP A O 1
ATOM 1954 N N . ARG A 1 262 ? 10.489 14.530 -12.806 1.00 57.06 262 ARG A N 1
ATOM 1955 C CA . ARG A 1 262 ? 11.544 15.449 -12.327 1.00 57.06 262 ARG A CA 1
ATOM 1956 C C . ARG A 1 262 ? 11.307 16.896 -12.770 1.00 57.06 262 ARG A C 1
ATOM 1958 O O . ARG A 1 262 ? 11.799 17.807 -12.112 1.00 57.06 262 ARG A O 1
ATOM 1965 N N . GLN A 1 263 ? 10.547 17.109 -13.845 1.00 56.09 263 GLN A N 1
ATOM 1966 C CA . GLN A 1 263 ? 10.099 18.438 -14.277 1.00 56.09 263 GLN A CA 1
ATOM 1967 C C . GLN A 1 263 ? 8.919 18.969 -13.432 1.00 56.09 263 GLN A C 1
ATOM 1969 O O . GLN A 1 263 ? 8.653 20.170 -13.420 1.00 56.09 263 GLN A O 1
ATOM 1974 N N . GLY A 1 264 ? 8.239 18.101 -12.677 1.00 56.06 264 GLY A N 1
ATOM 1975 C CA . GLY A 1 264 ? 7.207 18.427 -11.695 1.00 56.06 264 GLY A CA 1
ATOM 1976 C C . GLY A 1 264 ? 7.764 18.683 -10.285 1.00 56.06 264 GLY A C 1
ATOM 1977 O O . GLY A 1 264 ? 8.705 18.048 -9.820 1.00 56.06 264 GLY A O 1
ATOM 1978 N N . HIS A 1 265 ? 7.132 19.601 -9.551 1.00 54.50 265 HIS A N 1
ATOM 1979 C CA . HIS A 1 265 ? 7.533 20.099 -8.220 1.00 54.50 265 HIS A CA 1
ATOM 1980 C C . HIS A 1 265 ? 7.556 19.058 -7.061 1.00 54.50 265 HIS A C 1
ATOM 1982 O O . HIS A 1 265 ? 7.705 19.439 -5.901 1.00 54.50 265 HIS A O 1
ATOM 1988 N N . PHE A 1 266 ? 7.405 17.751 -7.314 1.00 58.94 266 PHE A N 1
ATOM 1989 C CA . PHE A 1 266 ? 7.174 16.717 -6.286 1.00 58.94 266 PHE A CA 1
ATOM 1990 C C . PHE A 1 266 ? 8.390 15.822 -5.979 1.00 58.94 266 PHE A C 1
ATOM 1992 O O . PHE A 1 266 ? 8.230 14.664 -5.587 1.00 58.94 266 PHE A O 1
ATOM 1999 N N . LEU A 1 267 ? 9.610 16.351 -6.113 1.00 60.75 267 LEU A N 1
ATOM 2000 C CA . LEU A 1 267 ? 10.860 15.615 -5.855 1.00 60.75 267 LEU A CA 1
ATOM 2001 C C . LEU A 1 267 ? 10.918 15.000 -4.443 1.00 60.75 267 LEU A C 1
ATOM 2003 O O . LEU A 1 267 ? 11.300 13.842 -4.283 1.00 60.75 267 LEU A O 1
ATOM 2007 N N . ASN A 1 268 ? 10.479 15.746 -3.423 1.00 67.94 268 ASN A N 1
ATOM 2008 C CA . ASN A 1 268 ? 10.543 15.303 -2.025 1.00 67.94 268 ASN A CA 1
ATOM 2009 C C . ASN A 1 268 ? 9.599 14.129 -1.725 1.00 67.94 268 ASN A C 1
ATOM 2011 O O . ASN A 1 268 ? 9.952 13.221 -0.975 1.00 67.94 268 ASN A O 1
ATOM 2015 N N . PHE A 1 269 ? 8.403 14.134 -2.321 1.00 70.81 269 PHE A N 1
ATOM 2016 C CA . PHE A 1 269 ? 7.416 13.072 -2.122 1.00 70.81 269 PHE A CA 1
ATOM 2017 C C . PHE A 1 269 ? 7.893 11.758 -2.743 1.00 70.81 269 PHE A C 1
ATOM 2019 O O . PHE A 1 269 ? 7.874 10.712 -2.096 1.00 70.81 269 PHE A O 1
ATOM 2026 N N . ASN A 1 270 ? 8.398 11.841 -3.973 1.00 70.81 270 ASN A N 1
ATOM 2027 C CA . ASN A 1 270 ? 8.941 10.700 -4.690 1.00 70.81 270 ASN A CA 1
ATOM 2028 C C . ASN A 1 270 ? 10.123 10.078 -3.931 1.00 70.81 270 ASN A C 1
ATOM 2030 O O . ASN A 1 270 ? 10.092 8.884 -3.626 1.00 70.81 270 ASN A O 1
ATOM 2034 N N . GLY A 1 271 ? 11.091 10.907 -3.518 1.00 75.50 271 GLY A N 1
ATOM 2035 C CA . GLY A 1 271 ? 12.231 10.457 -2.725 1.00 75.50 271 GLY A CA 1
ATOM 2036 C C . GLY A 1 271 ? 11.788 9.656 -1.502 1.00 75.50 271 GLY A C 1
ATOM 2037 O O . GLY A 1 271 ? 12.230 8.523 -1.329 1.00 75.50 271 GLY A O 1
ATOM 2038 N N . LEU A 1 272 ? 10.856 10.186 -0.703 1.00 80.94 272 LEU A N 1
ATOM 2039 C CA . LEU A 1 272 ? 10.362 9.493 0.489 1.00 80.94 272 LEU A CA 1
ATOM 2040 C C . LEU A 1 272 ? 9.689 8.156 0.152 1.00 80.94 272 LEU A C 1
ATOM 2042 O O . LEU A 1 272 ? 10.011 7.149 0.777 1.00 80.94 272 LEU A O 1
ATOM 2046 N N . THR A 1 273 ? 8.806 8.112 -0.851 1.00 82.38 273 THR A N 1
ATOM 2047 C CA . THR A 1 273 ? 8.163 6.848 -1.262 1.00 82.38 273 THR A CA 1
ATOM 2048 C C . THR A 1 273 ? 9.170 5.814 -1.764 1.00 82.38 273 THR A C 1
ATOM 2050 O O . THR A 1 273 ? 9.008 4.628 -1.478 1.00 82.38 273 THR A O 1
ATOM 2053 N N . ARG A 1 274 ? 10.244 6.251 -2.435 1.00 81.12 274 ARG A N 1
ATOM 2054 C CA . ARG A 1 274 ? 11.335 5.380 -2.880 1.00 81.12 274 ARG A CA 1
ATOM 2055 C C . ARG A 1 274 ? 12.128 4.827 -1.702 1.00 81.12 274 ARG A C 1
ATOM 2057 O O . ARG A 1 274 ? 12.312 3.621 -1.632 1.00 81.12 274 ARG A O 1
ATOM 2064 N N . TRP A 1 275 ? 12.520 5.670 -0.744 1.00 86.19 275 TRP A N 1
ATOM 2065 C CA . TRP A 1 275 ? 13.184 5.216 0.484 1.00 86.19 275 TRP A CA 1
ATOM 2066 C C . TRP A 1 275 ? 12.315 4.216 1.251 1.00 86.19 275 TRP A C 1
ATOM 2068 O O . TRP A 1 275 ? 12.795 3.154 1.640 1.00 86.19 275 TRP A O 1
ATOM 2078 N N . VAL A 1 276 ? 11.018 4.498 1.403 1.00 88.50 276 VAL A N 1
ATOM 2079 C CA . VAL A 1 276 ? 10.085 3.550 2.026 1.00 88.50 276 VAL A CA 1
ATOM 2080 C C . VAL A 1 276 ? 10.070 2.231 1.250 1.00 88.50 276 VAL A C 1
ATOM 2082 O O . VAL A 1 276 ? 10.237 1.185 1.866 1.00 88.50 276 VAL A O 1
ATOM 2085 N N . ALA A 1 277 ? 9.961 2.254 -0.083 1.00 88.56 277 ALA A N 1
ATOM 2086 C CA . ALA A 1 277 ? 9.962 1.045 -0.912 1.00 88.56 277 ALA A CA 1
ATOM 2087 C C . ALA A 1 277 ? 11.261 0.235 -0.811 1.00 88.56 277 ALA A C 1
ATOM 2089 O O . ALA A 1 277 ? 11.206 -0.993 -0.730 1.00 88.56 277 ALA A O 1
ATOM 2090 N N . SER A 1 278 ? 12.417 0.901 -0.786 1.00 89.00 278 SER A N 1
ATOM 2091 C CA . SER A 1 278 ? 13.734 0.271 -0.662 1.00 89.00 278 SER A CA 1
ATOM 2092 C C . SER A 1 278 ? 13.900 -0.444 0.676 1.00 89.00 278 SER A C 1
ATOM 2094 O O . SER A 1 278 ? 14.385 -1.571 0.712 1.00 89.00 278 SER A O 1
ATOM 2096 N N . PHE A 1 279 ? 13.469 0.176 1.777 1.00 91.12 279 PHE A N 1
ATOM 2097 C CA . PHE A 1 279 ? 13.678 -0.370 3.120 1.00 91.12 279 PHE A CA 1
ATOM 2098 C C . PHE A 1 279 ? 12.544 -1.277 3.608 1.00 91.12 279 PHE A C 1
ATOM 2100 O O . PHE A 1 279 ? 12.736 -2.022 4.571 1.00 91.12 279 PHE A O 1
ATOM 2107 N N . TRP A 1 280 ? 11.388 -1.268 2.938 1.00 94.19 280 TRP A N 1
ATOM 2108 C CA . TRP A 1 280 ? 10.204 -2.013 3.367 1.00 94.19 280 TRP A CA 1
ATOM 2109 C C . TRP A 1 280 ? 10.470 -3.505 3.641 1.00 94.19 280 TRP A C 1
ATOM 2111 O O . TRP A 1 280 ? 10.121 -3.956 4.735 1.00 94.19 280 TRP A O 1
ATOM 2121 N N . PRO A 1 281 ? 11.152 -4.274 2.762 1.00 92.50 281 PRO A N 1
ATOM 2122 C CA . PRO A 1 281 ? 11.417 -5.695 3.011 1.00 92.50 281 PRO A CA 1
ATOM 2123 C C . PRO A 1 281 ? 12.231 -5.959 4.275 1.00 92.50 281 PRO A C 1
ATOM 2125 O O . PRO A 1 281 ? 11.998 -6.938 4.981 1.00 92.50 281 PRO A O 1
ATOM 2128 N N . PHE A 1 282 ? 13.163 -5.062 4.592 1.00 92.12 282 PHE A N 1
ATOM 2129 C CA . PHE A 1 282 ? 14.059 -5.196 5.737 1.00 92.12 282 PHE A CA 1
ATOM 2130 C C . PHE A 1 282 ? 13.341 -4.954 7.068 1.00 92.12 282 PHE A C 1
ATOM 2132 O O . PHE A 1 282 ? 13.774 -5.473 8.094 1.00 92.12 282 PHE A O 1
ATOM 2139 N N . VAL A 1 283 ? 12.222 -4.222 7.053 1.00 93.88 283 VAL A N 1
ATOM 2140 C CA . VAL A 1 283 ? 11.347 -4.036 8.222 1.00 93.88 283 VAL A CA 1
ATOM 2141 C C . VAL A 1 283 ? 10.248 -5.106 8.270 1.00 93.88 283 VAL A C 1
ATOM 2143 O O . VAL A 1 283 ? 9.906 -5.600 9.346 1.00 93.88 283 VAL A O 1
ATOM 2146 N N . ALA A 1 284 ? 9.726 -5.519 7.113 1.00 93.75 284 ALA A N 1
ATOM 2147 C CA . ALA A 1 284 ? 8.685 -6.540 7.014 1.00 93.75 284 ALA A CA 1
ATOM 2148 C C . ALA A 1 284 ? 9.177 -7.940 7.421 1.00 93.75 284 ALA A C 1
ATOM 2150 O O . ALA A 1 284 ? 8.422 -8.704 8.026 1.00 93.75 284 ALA A O 1
ATOM 2151 N N . LEU A 1 285 ? 10.438 -8.281 7.137 1.00 93.38 285 LEU A N 1
ATOM 2152 C CA . LEU A 1 285 ? 10.997 -9.597 7.453 1.00 93.38 285 LEU A CA 1
ATOM 2153 C C . LEU A 1 285 ? 11.063 -9.875 8.971 1.00 93.38 285 LEU A C 1
ATOM 2155 O O . LEU A 1 285 ? 10.504 -10.890 9.392 1.00 93.38 285 LEU A O 1
ATOM 2159 N N . PRO A 1 286 ? 11.626 -8.994 9.826 1.00 93.69 286 PRO A N 1
ATOM 2160 C CA . PRO A 1 286 ? 11.545 -9.149 11.280 1.00 93.69 286 PRO A CA 1
ATOM 2161 C C . PRO A 1 286 ? 10.108 -9.291 11.793 1.00 93.69 286 PRO A C 1
ATOM 2163 O O . PRO A 1 286 ? 9.841 -10.137 12.646 1.00 93.69 286 PRO A O 1
ATOM 2166 N N . TYR A 1 287 ? 9.164 -8.527 11.237 1.00 92.94 287 TYR A N 1
ATOM 2167 C CA . TYR A 1 287 ? 7.755 -8.632 11.614 1.00 92.94 287 TYR A CA 1
ATOM 2168 C C . TYR A 1 287 ? 7.169 -10.018 11.306 1.00 92.94 287 TYR A C 1
ATOM 2170 O O . TYR A 1 287 ? 6.543 -10.625 12.175 1.00 92.94 287 TYR A O 1
ATOM 2178 N N . LEU A 1 288 ? 7.425 -10.567 10.112 1.00 91.12 288 LEU A N 1
ATOM 2179 C CA . LEU A 1 288 ? 6.997 -11.925 9.756 1.00 91.12 288 LEU A CA 1
ATOM 2180 C C . LEU A 1 288 ? 7.578 -12.976 10.710 1.00 91.12 288 LEU A C 1
ATOM 2182 O O . LEU A 1 288 ? 6.861 -13.885 11.126 1.00 91.12 288 LEU A O 1
ATOM 2186 N N . THR A 1 289 ? 8.847 -12.834 11.106 1.00 89.94 289 THR A N 1
ATOM 2187 C CA . THR A 1 289 ? 9.462 -13.754 12.079 1.00 89.94 289 THR A CA 1
ATOM 2188 C C . THR A 1 289 ? 8.848 -13.641 13.471 1.00 89.94 289 THR A C 1
ATOM 2190 O O . THR A 1 289 ? 8.723 -14.651 14.160 1.00 89.94 289 THR A O 1
ATOM 2193 N N . LEU A 1 290 ? 8.437 -12.436 13.879 1.00 89.75 290 LEU A N 1
ATOM 2194 C CA . LEU A 1 290 ? 7.758 -12.210 15.149 1.00 89.75 290 LEU A CA 1
ATOM 2195 C C . LEU A 1 290 ? 6.391 -12.895 15.141 1.00 89.75 290 LEU A C 1
ATOM 2197 O O . LEU A 1 290 ? 6.111 -13.689 16.030 1.00 89.75 290 LEU A O 1
ATOM 2201 N N . VAL A 1 291 ? 5.586 -12.682 14.097 1.00 86.94 291 VAL A N 1
ATOM 2202 C CA . VAL A 1 291 ? 4.266 -13.320 13.952 1.00 86.94 291 VAL A CA 1
ATOM 2203 C C . VAL A 1 291 ? 4.377 -14.848 13.893 1.00 86.94 291 VAL A C 1
ATOM 2205 O O . VAL A 1 291 ? 3.597 -15.542 14.537 1.00 86.94 291 VAL A O 1
ATOM 2208 N N . GLY A 1 292 ? 5.376 -15.385 13.186 1.00 80.56 292 GLY A N 1
ATOM 2209 C CA . GLY A 1 292 ? 5.591 -16.831 13.066 1.00 80.56 292 GLY A CA 1
ATOM 2210 C C . GLY A 1 292 ? 5.977 -17.550 14.361 1.00 80.56 292 GLY A C 1
ATOM 2211 O O . GLY A 1 292 ? 5.885 -18.768 14.407 1.00 80.56 292 GLY A O 1
ATOM 2212 N N . ARG A 1 293 ? 6.401 -16.835 15.411 1.00 76.12 293 ARG A N 1
ATOM 2213 C CA . ARG A 1 293 ? 6.696 -17.431 16.729 1.00 76.12 293 ARG A CA 1
ATOM 2214 C C . ARG A 1 293 ? 5.454 -17.645 17.594 1.00 76.12 293 ARG A C 1
ATOM 2216 O O . ARG A 1 293 ? 5.540 -18.358 18.589 1.00 76.12 293 ARG A O 1
ATOM 2223 N N . HIS A 1 294 ? 4.338 -17.012 17.238 1.00 66.69 294 HIS A N 1
ATOM 2224 C CA . HIS A 1 294 ? 3.100 -17.003 18.021 1.00 66.69 294 HIS A CA 1
ATOM 2225 C C . HIS A 1 294 ? 1.959 -17.809 17.372 1.00 66.69 294 HIS A C 1
ATOM 2227 O O . HIS A 1 294 ? 0.847 -17.803 17.897 1.00 66.69 294 HIS A O 1
ATOM 2233 N N . LEU A 1 295 ? 2.228 -18.480 16.246 1.00 64.06 295 LEU A N 1
ATOM 2234 C CA . LEU A 1 295 ? 1.300 -19.325 15.483 1.00 64.06 295 LEU A CA 1
ATOM 2235 C C . LEU A 1 295 ? 1.796 -20.770 15.453 1.00 64.06 295 LEU A C 1
ATOM 2237 O O . LEU A 1 295 ? 0.933 -21.673 15.491 1.00 64.06 295 LEU A O 1
#

Sequence (295 aa):
MVNVVAYVPLGFLVALALRRLPGGRWTATLVALLLGSLLSLAMEFLQNWLPARVSSNLDLVCNTVGTAIGAVIAFSRGRQIFRRIGEIQQTLLAPLEHLELGLVLLGTWLLTQLSPETLLFTTGDLRSVLELTPAVPYAAHSFFILEAGVIALNTIVIGLFARTLLADQAAPHLALLLFFVLALAIRTFAAAVLVAPQEAFAWLTPGAELGLLIGGVLLSLLLLLPAPIRIALAGVALMAGSALVNLTPANPYSEAALATWRQGHFLNFNGLTRWVASFWPFVALPYLTLVGRHL